Protein AF-A0A7V5DJT2-F1 (afdb_monomer_lite)

pLDDT: mean 70.02, std 21.76, range [24.09, 97.81]

Radius of gyration: 23.05 Å; chains: 1; bounding box: 55×44×61 Å

Secondary structure (DSSP, 8-state):
--EEEEEHHHHHHHHHHTTSSSSS-HHHHHHHHHHHHSPPSSTT-PPPEEEEEE-TT-------BTTEEEEEPPTT--HHHHHHHHHHHSPEETTEESEEEE---HHHHHHHHHTT-EEE-HHHHHTT-GGGGS-HHHHHHHHHHHHHHHHHHHHHHPPPP-------PPPPP----HHHHHTT--HHHHHHHHHHS-HHHHHHHHHHHHHH--HHHHHHHHHHHHH-S-HHHHHHHHHHHHHHT-GGGHHHHHHHTT-SSHHHHHHHHHHHHHH--TTHHHHHHHHHT-SSHHHHHHHHHHHHGGGG-

Structure (mmCIF, N/CA/C/O backbone):
data_AF-A0A7V5DJT2-F1
#
_entry.id   AF-A0A7V5DJT2-F1
#
loop_
_atom_site.group_PDB
_atom_site.id
_atom_site.type_symbol
_atom_site.label_atom_id
_atom_site.label_alt_id
_atom_site.label_comp_id
_atom_site.label_asym_id
_atom_site.label_entity_id
_atom_site.label_seq_id
_atom_site.pdbx_PDB_ins_code
_atom_site.Cartn_x
_atom_site.Cartn_y
_atom_site.Cartn_z
_atom_site.occupancy
_atom_site.B_iso_or_equiv
_atom_site.auth_seq_id
_atom_site.auth_comp_id
_atom_site.auth_asym_id
_atom_site.auth_atom_id
_atom_site.pdbx_PDB_model_num
ATOM 1 N N . MET A 1 1 ? -25.346 -0.984 21.265 1.00 61.22 1 MET A N 1
ATOM 2 C CA . MET A 1 1 ? -24.991 -1.092 19.835 1.00 61.22 1 MET A CA 1
ATOM 3 C C . MET A 1 1 ? -24.037 0.065 19.616 1.00 61.22 1 MET A C 1
ATOM 5 O O . MET A 1 1 ? -24.495 1.187 19.732 1.00 61.22 1 MET A O 1
ATOM 9 N N . GLY A 1 2 ? -22.727 -0.173 19.524 1.00 78.19 2 GLY A N 1
ATOM 10 C CA . GLY A 1 2 ? -21.747 0.924 19.592 1.00 78.19 2 GLY A CA 1
ATOM 11 C C . GLY A 1 2 ? -21.678 1.716 18.286 1.00 78.19 2 GLY A C 1
ATOM 12 O O . GLY A 1 2 ? -21.672 1.100 17.215 1.00 78.19 2 GLY A O 1
ATOM 13 N N . LEU A 1 3 ? -21.630 3.047 18.383 1.00 90.19 3 LEU A N 1
ATOM 14 C CA . LEU A 1 3 ? -21.349 3.940 17.260 1.00 90.19 3 LEU A CA 1
ATOM 15 C C . LEU A 1 3 ? -19.836 4.078 17.069 1.00 90.19 3 LEU A C 1
ATOM 17 O O . LEU A 1 3 ? -19.112 4.426 18.001 1.00 90.19 3 LEU A O 1
ATOM 21 N N . TYR A 1 4 ? -19.380 3.827 15.848 1.00 93.38 4 TYR A N 1
ATOM 22 C CA . TYR A 1 4 ? -18.018 4.059 15.397 1.00 93.38 4 TYR A CA 1
ATOM 23 C C . TYR A 1 4 ? -18.011 5.228 14.423 1.00 93.38 4 TYR A C 1
ATOM 25 O O . TYR A 1 4 ? -18.696 5.192 13.402 1.00 93.38 4 TYR A O 1
ATOM 33 N N . VAL A 1 5 ? -17.226 6.248 14.740 1.00 95.19 5 VAL A N 1
ATOM 34 C CA . VAL A 1 5 ? -16.906 7.341 13.823 1.00 95.19 5 VAL A CA 1
ATOM 35 C C . VAL A 1 5 ? -15.498 7.082 13.311 1.00 95.19 5 VAL A C 1
ATOM 37 O O . VAL A 1 5 ? -14.599 6.819 14.102 1.00 95.19 5 VAL A O 1
ATOM 40 N N . VAL A 1 6 ? -15.311 7.067 11.998 1.00 94.25 6 VAL A N 1
ATOM 41 C CA . VAL A 1 6 ? -14.061 6.644 11.362 1.00 94.25 6 VAL A CA 1
ATOM 42 C C . VAL A 1 6 ? -13.516 7.786 10.527 1.00 94.25 6 VAL A C 1
ATOM 44 O O . VAL A 1 6 ? -14.198 8.282 9.631 1.00 94.25 6 VAL A O 1
ATOM 47 N N . ASP A 1 7 ? -12.270 8.152 10.795 1.00 92.69 7 ASP A N 1
ATOM 48 C CA . ASP A 1 7 ? -11.471 8.976 9.901 1.00 92.69 7 ASP A CA 1
ATOM 49 C C . ASP A 1 7 ? -11.046 8.123 8.697 1.00 92.69 7 ASP A C 1
ATOM 51 O O . ASP A 1 7 ? -10.157 7.269 8.772 1.00 92.69 7 ASP A O 1
ATOM 55 N N . GLY A 1 8 ? -11.770 8.286 7.590 1.00 88.44 8 GLY A N 1
ATOM 56 C CA . GLY A 1 8 ? -11.620 7.467 6.397 1.00 88.44 8 GLY A CA 1
ATOM 57 C C . GLY A 1 8 ? -10.298 7.707 5.683 1.00 88.44 8 GLY A C 1
ATOM 58 O O . GLY A 1 8 ? -9.723 6.756 5.160 1.00 88.44 8 GLY A O 1
ATOM 59 N N . ASN A 1 9 ? -9.780 8.936 5.693 1.00 85.75 9 ASN A N 1
ATOM 60 C CA . ASN A 1 9 ? -8.493 9.251 5.077 1.00 85.75 9 ASN A CA 1
ATOM 61 C C . ASN A 1 9 ? -7.349 8.591 5.844 1.00 85.75 9 ASN A C 1
ATOM 63 O O . ASN A 1 9 ? -6.539 7.880 5.241 1.00 85.75 9 ASN A O 1
ATOM 67 N N . ASN A 1 10 ? -7.344 8.750 7.170 1.00 85.31 10 ASN A N 1
ATOM 68 C CA . ASN A 1 10 ? -6.324 8.173 8.033 1.00 85.31 10 ASN A CA 1
ATOM 69 C C . ASN A 1 10 ? -6.365 6.642 8.008 1.00 85.31 10 ASN A C 1
ATOM 71 O O . ASN A 1 10 ? -5.338 5.998 7.786 1.00 85.31 10 ASN A O 1
ATOM 75 N N . LEU A 1 11 ? -7.553 6.038 8.139 1.00 84.75 11 LEU A N 1
ATOM 76 C CA . LEU A 1 11 ? -7.688 4.583 8.103 1.00 84.75 11 LEU A CA 1
ATOM 77 C C . LEU A 1 11 ? -7.338 4.009 6.723 1.00 84.75 11 LEU A C 1
ATOM 79 O O . LEU A 1 11 ? -6.681 2.973 6.650 1.00 84.75 11 LEU A O 1
ATOM 83 N N . LYS A 1 12 ? -7.723 4.671 5.625 1.00 81.06 12 LYS A N 1
ATOM 84 C CA . LYS A 1 12 ? -7.374 4.251 4.257 1.00 81.06 12 LYS A CA 1
ATOM 85 C C . LYS A 1 12 ? -5.872 4.254 4.037 1.00 81.06 12 LYS A C 1
ATOM 87 O O . LYS A 1 12 ? -5.326 3.259 3.565 1.00 81.06 12 LYS A O 1
ATOM 92 N N . GLU A 1 13 ? -5.209 5.361 4.358 1.00 69.75 13 GLU A N 1
ATOM 93 C CA . GLU A 1 13 ? -3.762 5.484 4.210 1.00 69.75 13 GLU A CA 1
ATOM 94 C C . GLU A 1 13 ? -3.046 4.459 5.088 1.00 69.75 13 GLU A C 1
ATOM 96 O O . GLU A 1 13 ? -2.128 3.774 4.627 1.00 69.75 13 GLU A O 1
ATOM 101 N N . TYR A 1 14 ? -3.524 4.279 6.321 1.00 70.62 14 TYR A N 1
ATOM 102 C CA . TYR A 1 14 ? -3.004 3.272 7.230 1.00 70.62 14 TYR A CA 1
ATOM 103 C C . TYR A 1 14 ? -3.141 1.864 6.653 1.00 70.62 14 TYR A C 1
ATOM 105 O O . TYR A 1 14 ? -2.164 1.124 6.572 1.00 70.62 14 TYR A O 1
ATOM 113 N N . MET A 1 15 ? -4.338 1.488 6.204 1.00 66.06 15 MET A N 1
ATOM 114 C CA . MET A 1 15 ? -4.603 0.174 5.627 1.00 66.06 15 MET A CA 1
ATOM 115 C C . MET A 1 15 ? -3.844 -0.045 4.316 1.00 66.06 15 MET A C 1
ATOM 117 O O . MET A 1 15 ? -3.399 -1.161 4.068 1.00 66.06 15 MET A O 1
ATOM 121 N N . ALA A 1 16 ? -3.634 0.988 3.499 1.00 59.62 16 ALA A N 1
ATOM 122 C CA . ALA A 1 16 ? -2.801 0.905 2.302 1.00 59.62 16 ALA A CA 1
ATOM 123 C C . ALA A 1 16 ? -1.318 0.687 2.658 1.00 59.62 16 ALA A C 1
ATOM 125 O O . ALA A 1 16 ? -0.678 -0.211 2.111 1.00 59.62 16 ALA A O 1
ATOM 126 N N . ARG A 1 17 ? -0.777 1.432 3.634 1.00 53.69 17 ARG A N 1
ATOM 127 C CA . ARG A 1 17 ? 0.598 1.254 4.151 1.00 53.69 17 ARG A CA 1
ATOM 128 C C . ARG A 1 17 ? 0.803 -0.103 4.827 1.00 53.69 17 ARG A C 1
ATOM 130 O O . ARG A 1 17 ? 1.847 -0.739 4.664 1.00 53.69 17 ARG A O 1
ATOM 137 N N . ALA A 1 18 ? -0.208 -0.567 5.556 1.00 50.88 18 ALA A N 1
ATOM 138 C CA . ALA A 1 18 ? -0.257 -1.892 6.161 1.00 50.88 18 ALA A CA 1
ATOM 139 C C . ALA A 1 18 ? -0.519 -3.002 5.127 1.00 50.88 18 ALA A C 1
ATOM 141 O O . ALA A 1 18 ? -0.508 -4.174 5.488 1.00 50.88 18 ALA A O 1
ATOM 142 N N . GLY A 1 19 ? -0.756 -2.656 3.855 1.00 50.25 19 GLY A N 1
ATOM 143 C CA . GLY A 1 19 ? -1.040 -3.604 2.780 1.00 50.25 19 GLY A CA 1
ATOM 144 C C . GLY A 1 19 ? -2.357 -4.369 2.952 1.00 50.25 19 GLY A C 1
ATOM 145 O O . GLY A 1 19 ? -2.562 -5.390 2.307 1.00 50.25 19 GLY A O 1
ATOM 146 N N . LEU A 1 20 ? -3.260 -3.887 3.807 1.00 54.62 20 LEU A N 1
ATOM 147 C CA . LEU A 1 20 ? -4.602 -4.430 4.015 1.00 54.62 20 LEU A CA 1
ATOM 148 C C . LEU A 1 20 ? -5.551 -4.060 2.863 1.00 54.62 20 LEU A C 1
ATOM 150 O O . LEU A 1 20 ? -6.450 -4.841 2.554 1.00 54.62 20 LEU A O 1
ATOM 154 N N . LEU A 1 21 ? -5.303 -2.948 2.162 1.00 54.16 21 LEU A N 1
ATOM 155 C CA . LEU A 1 21 ? -6.023 -2.529 0.951 1.00 54.16 21 LEU A CA 1
ATOM 156 C C . LEU A 1 21 ? -5.065 -2.435 -0.249 1.00 54.16 21 LEU A C 1
ATOM 158 O O . LEU A 1 21 ? -3.966 -1.903 -0.124 1.00 54.16 21 LEU A O 1
ATOM 162 N N . ASP A 1 22 ? -5.480 -2.962 -1.408 1.00 44.44 22 ASP A N 1
ATOM 163 C CA . ASP A 1 22 ? -4.658 -3.036 -2.636 1.00 44.44 22 ASP A CA 1
ATOM 164 C C . ASP A 1 22 ? -4.520 -1.694 -3.382 1.00 44.44 22 ASP A C 1
ATOM 166 O O . ASP A 1 22 ? -3.750 -1.578 -4.336 1.00 44.44 22 ASP A O 1
ATOM 170 N N . SER A 1 23 ? -5.257 -0.663 -2.967 1.00 47.75 23 SER A N 1
ATOM 171 C CA . SER A 1 23 ? -5.147 0.698 -3.498 1.00 47.75 23 SER A CA 1
ATOM 172 C C . SER A 1 23 ? -5.695 1.718 -2.496 1.00 47.75 23 SER A C 1
ATOM 174 O O . SER A 1 23 ? -6.433 1.354 -1.582 1.00 47.75 23 SER A O 1
ATOM 176 N N . ALA A 1 24 ? -5.386 3.003 -2.697 1.00 52.28 24 ALA A N 1
ATOM 177 C CA . ALA A 1 24 ? -6.041 4.119 -2.004 1.00 52.28 24 ALA A CA 1
ATOM 178 C C . ALA A 1 24 ? -7.487 4.357 -2.508 1.00 52.28 24 ALA A C 1
ATOM 180 O O . ALA A 1 24 ? -7.937 5.498 -2.575 1.00 52.28 24 ALA A O 1
ATOM 181 N N . ASP A 1 25 ? -8.187 3.295 -2.920 1.00 65.44 25 ASP A N 1
ATOM 182 C CA . ASP A 1 25 ? -9.574 3.345 -3.377 1.00 65.44 25 ASP A CA 1
ATOM 183 C C . ASP A 1 25 ? -10.515 3.323 -2.171 1.00 65.44 25 ASP A C 1
ATOM 185 O O . ASP A 1 25 ? -10.607 2.343 -1.423 1.00 65.44 25 ASP A O 1
ATOM 189 N N . ASP A 1 26 ? -11.241 4.422 -2.011 1.00 70.69 26 ASP A N 1
ATOM 190 C CA . ASP A 1 26 ? -12.232 4.622 -0.963 1.00 70.69 26 ASP A CA 1
ATOM 191 C C . ASP A 1 26 ? -13.328 3.545 -0.976 1.00 70.69 26 ASP A C 1
ATOM 193 O O . ASP A 1 26 ? -13.829 3.155 0.080 1.00 70.69 26 ASP A O 1
ATOM 197 N N . ASN A 1 27 ? -13.677 2.995 -2.146 1.00 71.25 27 ASN A N 1
ATOM 198 C CA . ASN A 1 27 ? -14.704 1.957 -2.254 1.00 71.25 27 ASN A CA 1
ATOM 199 C C . ASN A 1 27 ? -14.269 0.641 -1.598 1.00 71.25 27 ASN A C 1
ATOM 201 O O . ASN A 1 27 ? -15.108 -0.077 -1.044 1.00 71.25 27 ASN A O 1
ATOM 205 N N . LEU A 1 28 ? -12.969 0.321 -1.625 1.00 71.06 28 LEU A N 1
ATOM 206 C CA . LEU A 1 28 ? -12.444 -0.883 -0.979 1.00 71.06 28 LEU A CA 1
ATOM 207 C C . LEU A 1 28 ? -12.469 -0.747 0.546 1.00 71.06 28 LEU A C 1
ATOM 209 O O . LEU A 1 28 ? -12.853 -1.702 1.226 1.00 71.06 28 LEU A O 1
ATOM 213 N N . LEU A 1 29 ? -12.135 0.436 1.077 1.00 79.12 29 LEU A N 1
ATOM 214 C CA . LEU A 1 29 ? -12.270 0.724 2.506 1.00 79.12 29 LEU A CA 1
ATOM 215 C C . LEU A 1 29 ? -13.735 0.627 2.949 1.00 79.12 29 LEU A C 1
ATOM 217 O O . LEU A 1 29 ? -14.043 -0.052 3.927 1.00 79.12 29 LEU A O 1
ATOM 221 N N . VAL A 1 30 ? -14.653 1.258 2.213 1.00 81.19 30 VAL A N 1
ATOM 222 C CA . VAL A 1 30 ? -16.087 1.229 2.540 1.00 81.19 30 VAL A CA 1
ATOM 223 C C . VAL A 1 30 ? -16.634 -0.199 2.490 1.00 81.19 30 VAL A C 1
ATOM 225 O O . VAL A 1 30 ? -17.335 -0.617 3.410 1.00 81.19 30 VAL A O 1
ATOM 228 N N . SER A 1 31 ? -16.254 -0.988 1.482 1.00 76.25 31 SER A N 1
ATOM 229 C CA . SER A 1 31 ? -16.644 -2.402 1.379 1.00 76.25 31 SER A CA 1
ATOM 230 C C . SER A 1 31 ? -16.104 -3.242 2.541 1.00 76.25 31 SER A C 1
ATOM 232 O O . SER A 1 31 ? -16.771 -4.159 3.019 1.00 76.25 31 SER A O 1
ATOM 234 N N . TRP A 1 32 ? -14.891 -2.941 3.006 1.00 80.12 32 TRP A N 1
ATOM 235 C CA . TRP A 1 32 ? -14.306 -3.590 4.176 1.00 80.12 32 TRP A CA 1
ATOM 236 C C . TRP A 1 32 ? -15.072 -3.234 5.458 1.00 80.12 32 TRP A C 1
ATOM 238 O O . TRP A 1 32 ? -15.450 -4.133 6.210 1.00 80.12 32 TRP A O 1
ATOM 248 N N . LEU A 1 33 ? -15.387 -1.950 5.665 1.00 84.06 33 LEU A N 1
ATOM 249 C CA . LEU A 1 33 ? -16.174 -1.484 6.812 1.00 84.06 33 LEU A CA 1
ATOM 250 C C . LEU A 1 33 ? -17.577 -2.099 6.827 1.00 84.06 33 LEU A C 1
ATOM 252 O O . LEU A 1 33 ? -18.074 -2.449 7.894 1.00 84.06 33 LEU A O 1
ATOM 256 N N . GLN A 1 34 ? -18.203 -2.262 5.657 1.00 81.12 34 GLN A N 1
ATOM 257 C CA . GLN A 1 34 ? -19.515 -2.904 5.525 1.00 81.12 34 GLN A CA 1
ATOM 258 C C . GLN A 1 34 ? -19.486 -4.343 6.047 1.00 81.12 34 GLN A C 1
ATOM 260 O O . GLN A 1 34 ? -20.274 -4.676 6.930 1.00 81.12 34 GLN A O 1
ATOM 265 N N . ARG A 1 35 ? -18.514 -5.154 5.610 1.00 77.81 35 ARG A N 1
ATOM 266 C CA . ARG A 1 35 ? -18.333 -6.528 6.117 1.00 77.81 35 ARG A CA 1
ATOM 267 C C . ARG A 1 35 ? -18.025 -6.571 7.614 1.00 77.81 35 ARG A C 1
ATOM 269 O O . ARG A 1 35 ? -18.490 -7.461 8.324 1.00 77.81 35 ARG A O 1
ATOM 276 N N . TRP A 1 36 ? -17.243 -5.612 8.105 1.00 79.75 36 TRP A N 1
ATOM 277 C CA . TRP A 1 36 ? -16.903 -5.517 9.524 1.00 79.75 36 TRP A CA 1
ATOM 278 C C . TRP A 1 36 ? -18.127 -5.184 10.399 1.00 79.75 36 TRP A C 1
ATOM 280 O O . TRP A 1 36 ? -18.291 -5.751 11.481 1.00 79.75 36 TRP A O 1
ATOM 290 N N . ALA A 1 37 ? -19.006 -4.299 9.919 1.00 80.31 37 ALA A N 1
ATOM 291 C CA . ALA A 1 37 ? -20.174 -3.802 10.649 1.00 80.31 37 ALA A CA 1
ATOM 292 C C . ALA A 1 37 ? -21.394 -4.747 10.633 1.00 80.31 37 ALA A C 1
ATOM 294 O O . ALA A 1 37 ? -22.317 -4.578 11.442 1.00 80.31 37 ALA A O 1
ATOM 295 N N . GLU A 1 38 ? -21.432 -5.722 9.719 1.00 72.81 38 GLU A N 1
ATOM 296 C CA . GLU A 1 38 ? -22.494 -6.733 9.642 1.00 72.81 38 GLU A CA 1
ATOM 297 C C . GLU A 1 38 ? -22.573 -7.574 10.931 1.00 72.81 38 GLU A C 1
ATOM 299 O O . GLU A 1 38 ? -21.570 -7.744 11.616 1.00 72.81 38 GLU A O 1
ATOM 304 N N . PRO A 1 39 ? -23.724 -8.139 11.324 1.00 62.75 39 PRO A N 1
ATOM 305 C CA . PRO A 1 39 ? -23.800 -9.085 12.441 1.00 62.75 39 PRO A CA 1
ATOM 306 C C . PRO A 1 39 ? -23.098 -10.410 12.095 1.00 62.75 39 PRO A C 1
ATOM 308 O O . PRO A 1 39 ? -23.185 -10.890 10.969 1.00 62.75 39 PRO A O 1
ATOM 311 N N . GLY A 1 40 ? -22.402 -11.027 13.053 1.00 59.03 40 GLY A N 1
ATOM 312 C CA . GLY A 1 40 ? -21.894 -12.395 12.878 1.00 59.03 40 GLY A CA 1
ATOM 313 C C . GLY A 1 40 ? -23.023 -13.428 12.997 1.00 59.03 40 GLY A C 1
ATOM 314 O O . GLY A 1 40 ? -24.081 -13.124 13.540 1.00 59.03 40 GLY A O 1
ATOM 315 N N . LYS A 1 41 ? -22.792 -14.685 12.586 1.00 51.34 41 LYS A N 1
ATOM 316 C CA . LYS A 1 41 ? -23.785 -15.787 12.682 1.00 51.34 41 LYS A CA 1
ATOM 317 C C . LYS A 1 41 ? -24.236 -16.132 14.120 1.00 51.34 41 LYS A C 1
ATOM 319 O O . LYS A 1 41 ? -25.134 -16.945 14.307 1.00 51.34 41 LYS A O 1
ATOM 324 N N . SER A 1 42 ? -23.616 -15.547 15.146 1.00 48.25 42 SER A N 1
ATOM 325 C CA . SER A 1 42 ? -23.894 -15.819 16.561 1.00 48.25 42 SER A CA 1
ATOM 326 C C . SER A 1 42 ? -24.784 -14.740 17.188 1.00 48.25 42 SER A C 1
ATOM 328 O O . SER A 1 42 ? -24.445 -13.556 17.157 1.00 48.25 42 SER A O 1
ATOM 330 N N . LYS A 1 43 ? -25.863 -15.164 17.869 1.00 48.09 43 LYS A N 1
ATOM 331 C CA . LYS A 1 43 ? -26.854 -14.313 18.569 1.00 48.09 43 LYS A CA 1
ATOM 332 C C . LYS A 1 43 ? -26.267 -13.371 19.643 1.00 48.09 43 LYS A C 1
ATOM 334 O O . LYS A 1 43 ? -26.971 -12.486 20.117 1.00 48.09 43 LYS A O 1
ATOM 339 N N . ARG A 1 44 ? -24.995 -13.533 20.036 1.00 50.84 44 ARG A N 1
ATOM 340 C CA . ARG A 1 44 ? -24.300 -12.677 21.022 1.00 50.84 44 ARG A CA 1
ATOM 341 C C . ARG A 1 44 ? -23.646 -11.417 20.430 1.00 50.84 44 ARG A C 1
ATOM 343 O O . ARG A 1 44 ? -23.238 -10.546 21.194 1.00 50.84 44 ARG A O 1
ATOM 350 N N . HIS A 1 45 ? -23.549 -11.287 19.105 1.00 53.88 45 HIS A N 1
ATOM 351 C CA . HIS A 1 45 ? -22.789 -10.207 18.464 1.00 53.88 45 HIS A CA 1
ATOM 352 C C . HIS A 1 45 ? -23.711 -9.109 17.928 1.00 53.88 45 HIS A C 1
ATOM 354 O O . HIS A 1 45 ? -24.305 -9.242 16.859 1.00 53.88 45 HIS A O 1
ATOM 360 N N . LYS A 1 46 ? -23.833 -8.009 18.684 1.00 58.47 46 LYS A N 1
ATOM 361 C CA . LYS A 1 46 ? -24.646 -6.852 18.283 1.00 58.47 46 LYS A CA 1
ATOM 362 C C . LYS A 1 46 ? -23.980 -6.111 17.107 1.00 58.47 46 LYS A C 1
ATOM 364 O O . LYS A 1 46 ? -22.769 -5.906 17.158 1.00 58.47 46 LYS A O 1
ATOM 369 N N . PRO A 1 47 ? -24.743 -5.677 16.089 1.00 65.50 47 PRO A N 1
ATOM 370 C CA . PRO A 1 47 ? -24.211 -4.902 14.968 1.00 65.50 47 PRO A CA 1
ATOM 371 C C . PRO A 1 47 ? -23.544 -3.594 15.422 1.00 65.50 47 PRO A C 1
ATOM 373 O O . PRO A 1 47 ? -23.906 -3.020 16.451 1.00 65.50 47 PRO A O 1
ATOM 376 N N . HIS A 1 48 ? -22.584 -3.099 14.645 1.00 79.44 48 HIS A N 1
ATOM 377 C CA . HIS A 1 48 ? -21.955 -1.797 14.877 1.00 79.44 48 HIS A CA 1
ATOM 378 C C . HIS A 1 48 ? -22.525 -0.776 13.903 1.00 79.44 48 HIS A C 1
ATOM 380 O O . HIS A 1 48 ? -22.654 -1.072 12.720 1.00 79.44 48 HIS A O 1
ATOM 386 N N . ARG A 1 49 ? -22.860 0.424 14.386 1.00 88.50 49 ARG A N 1
ATOM 387 C CA . ARG A 1 49 ? -23.163 1.554 13.497 1.00 88.50 49 ARG A CA 1
ATOM 388 C C . ARG A 1 49 ? -21.846 2.228 13.164 1.00 88.50 49 ARG A C 1
ATOM 390 O O . ARG A 1 49 ? -21.115 2.570 14.086 1.00 88.50 49 ARG A O 1
ATOM 397 N N . VAL A 1 50 ? -21.548 2.412 11.887 1.00 91.06 50 VAL A N 1
ATOM 398 C CA . VAL A 1 50 ? -20.305 3.038 11.430 1.00 91.06 50 VAL A CA 1
ATOM 399 C C . VAL A 1 50 ? -20.643 4.265 10.600 1.00 91.06 50 VAL A C 1
ATOM 401 O O . VAL A 1 50 ? -21.473 4.194 9.695 1.00 91.06 50 VAL A O 1
ATOM 404 N N . VAL A 1 51 ? -19.982 5.379 10.886 1.00 92.50 51 VAL A N 1
ATOM 405 C CA . VAL A 1 51 ? -19.975 6.567 10.034 1.00 92.50 51 VAL A CA 1
ATOM 406 C C . VAL A 1 51 ? -18.529 6.847 9.657 1.00 92.50 51 VAL A C 1
ATOM 408 O O . VAL A 1 51 ? -17.705 7.065 10.538 1.00 92.50 51 VAL A O 1
ATOM 411 N N . VAL A 1 52 ? -18.210 6.799 8.367 1.00 92.31 52 VAL A N 1
ATOM 412 C CA . VAL A 1 52 ? -16.860 7.070 7.854 1.00 92.31 52 VAL A CA 1
ATOM 413 C C . VAL A 1 52 ? -16.828 8.411 7.136 1.00 92.31 52 VAL A C 1
ATOM 415 O O . VAL A 1 52 ? -17.685 8.672 6.291 1.00 92.31 52 VAL A O 1
ATOM 418 N N . TYR A 1 53 ? -15.857 9.250 7.491 1.00 92.56 53 TYR A N 1
ATOM 419 C CA . TYR A 1 53 ? -15.680 10.600 6.962 1.00 92.56 53 TYR A CA 1
ATOM 420 C C . TYR A 1 53 ? -14.504 10.667 5.986 1.00 92.56 53 TYR A C 1
ATOM 422 O O . TYR A 1 53 ? -13.438 10.126 6.267 1.00 92.56 53 TYR A O 1
ATOM 430 N N . PHE A 1 54 ? -14.689 11.362 4.865 1.00 88.69 54 PHE A N 1
ATOM 431 C CA . PHE A 1 54 ? -13.633 11.670 3.895 1.00 88.69 54 PHE A CA 1
ATOM 432 C C . PHE A 1 54 ? -13.614 13.165 3.558 1.00 88.69 54 PHE A C 1
ATOM 434 O O . PHE A 1 54 ? -14.645 13.833 3.658 1.00 88.69 54 PHE A O 1
ATOM 441 N N . ASP A 1 55 ? -12.466 13.676 3.109 1.00 84.12 55 ASP A N 1
ATOM 442 C CA . ASP A 1 55 ? -12.338 15.057 2.624 1.00 84.12 55 ASP A CA 1
ATOM 443 C C . ASP A 1 55 ? -13.100 15.312 1.313 1.00 84.12 55 ASP A C 1
ATOM 445 O O . ASP A 1 55 ? -13.416 14.401 0.539 1.00 84.12 55 ASP A O 1
ATOM 449 N N . ALA A 1 56 ? -13.364 16.592 1.041 1.00 71.38 56 ALA A N 1
ATOM 450 C CA . ALA A 1 56 ? -13.949 17.042 -0.216 1.00 71.38 56 ALA A CA 1
ATOM 451 C C . ALA A 1 56 ? -13.047 16.690 -1.421 1.00 71.38 56 ALA A C 1
ATOM 453 O O . ALA A 1 56 ? -11.827 16.822 -1.371 1.00 71.38 56 ALA A O 1
ATOM 454 N N . GLY A 1 57 ? -13.656 16.266 -2.535 1.00 61.81 57 GLY A N 1
ATOM 455 C CA . GLY A 1 57 ? -12.945 15.900 -3.775 1.00 61.81 57 GLY A CA 1
ATOM 456 C C . GLY A 1 57 ? -12.793 14.395 -4.009 1.00 61.81 57 GLY A C 1
ATOM 457 O O . GLY A 1 57 ? -12.340 13.970 -5.075 1.00 61.81 57 GLY A O 1
ATOM 458 N N . VAL A 1 58 ? -13.236 13.580 -3.057 1.00 55.00 58 VAL A N 1
ATOM 459 C CA . VAL A 1 58 ? -13.306 12.130 -3.197 1.00 55.00 58 VAL A CA 1
ATOM 460 C C . VAL A 1 58 ? -14.371 11.728 -4.234 1.00 55.00 58 VAL A C 1
ATOM 462 O O . VAL A 1 58 ? -15.550 12.065 -4.123 1.00 55.00 58 VAL A O 1
ATOM 465 N N . ARG A 1 59 ? -13.942 11.018 -5.289 1.00 51.50 59 ARG A N 1
ATOM 466 C CA . ARG A 1 59 ? -14.795 10.541 -6.392 1.00 51.50 59 ARG A CA 1
ATOM 467 C C . ARG A 1 59 ? -15.244 9.103 -6.125 1.00 51.50 59 ARG A C 1
ATOM 469 O O . ARG A 1 59 ? -14.522 8.163 -6.440 1.00 51.50 59 ARG A O 1
ATOM 476 N N . GLY A 1 60 ? -16.462 8.926 -5.618 1.00 52.94 60 GLY A N 1
ATOM 477 C CA . GLY A 1 60 ? -17.085 7.609 -5.475 1.00 52.94 60 GLY A CA 1
ATOM 478 C C . GLY A 1 60 ? -18.603 7.696 -5.337 1.00 52.94 60 GLY A C 1
ATOM 479 O O . GLY A 1 60 ? -19.125 8.591 -4.676 1.00 52.94 60 GLY A O 1
ATOM 480 N N . ARG A 1 61 ? -19.336 6.764 -5.963 1.00 55.41 61 ARG A N 1
ATOM 481 C CA . ARG A 1 61 ? -20.750 6.518 -5.635 1.00 55.41 61 ARG A CA 1
ATOM 482 C C . ARG A 1 61 ? -20.793 5.525 -4.477 1.00 55.41 61 ARG A C 1
ATOM 484 O O . ARG A 1 61 ? -20.820 4.317 -4.697 1.00 55.41 61 ARG A O 1
ATOM 491 N N . TYR A 1 62 ? -20.796 6.029 -3.247 1.00 64.38 62 TYR A N 1
ATOM 492 C CA . TYR A 1 62 ? -20.953 5.188 -2.062 1.00 64.38 62 TYR A CA 1
ATOM 493 C C . TYR A 1 62 ? -22.419 4.812 -1.902 1.00 64.38 62 TYR A C 1
ATOM 495 O O . TYR A 1 62 ? -23.217 5.587 -1.380 1.00 64.38 62 TYR A O 1
ATOM 503 N N . LEU A 1 63 ? -22.792 3.628 -2.381 1.00 55.19 63 LEU A N 1
ATOM 504 C CA . LEU A 1 63 ? -24.123 3.099 -2.116 1.00 55.19 63 LEU A CA 1
ATOM 505 C C . LEU A 1 63 ? -24.215 2.754 -0.621 1.00 55.19 63 LEU A C 1
ATOM 507 O O . LEU A 1 63 ? -23.426 1.924 -0.149 1.00 55.19 63 LEU A O 1
ATOM 511 N N . PRO A 1 64 ? -25.146 3.363 0.139 1.00 57.53 64 PRO A N 1
ATOM 512 C CA . PRO A 1 64 ? -25.368 2.981 1.523 1.00 57.53 64 PRO A CA 1
ATOM 513 C C . PRO A 1 64 ? -25.776 1.507 1.559 1.00 57.53 64 PRO A C 1
ATOM 515 O O . PRO A 1 64 ? -26.747 1.108 0.916 1.00 57.53 64 PRO A O 1
ATOM 518 N N . ARG A 1 65 ? -25.031 0.687 2.298 1.00 63.59 65 ARG A N 1
ATOM 519 C CA . ARG A 1 65 ? -25.387 -0.710 2.562 1.00 63.59 65 ARG A CA 1
ATOM 520 C C . ARG A 1 65 ? -25.170 -1.019 4.036 1.00 63.59 65 ARG A C 1
ATOM 522 O O . ARG A 1 65 ? -24.121 -0.707 4.599 1.00 63.59 65 ARG A O 1
ATOM 529 N N . GLY A 1 66 ? -26.169 -1.655 4.643 1.00 71.31 66 GLY A N 1
ATOM 530 C CA . GLY A 1 66 ? -26.115 -2.110 6.029 1.00 71.31 66 GLY A CA 1
ATOM 531 C C . GLY A 1 66 ? -25.940 -0.968 7.033 1.00 71.31 66 GLY A C 1
ATOM 532 O O . GLY A 1 66 ? -26.572 0.080 6.924 1.00 71.31 66 GLY A O 1
ATOM 533 N N . ASN A 1 67 ? -25.075 -1.179 8.027 1.00 84.00 67 ASN A N 1
ATOM 534 C CA . ASN A 1 67 ? -24.887 -0.258 9.153 1.00 84.00 67 ASN A CA 1
ATOM 535 C C . ASN A 1 67 ? -23.776 0.787 8.934 1.00 84.00 67 ASN A C 1
ATOM 537 O O . ASN A 1 67 ? -23.357 1.428 9.900 1.00 84.00 67 ASN A O 1
ATOM 541 N N . VAL A 1 68 ? -23.284 0.946 7.700 1.00 87.94 68 VAL A N 1
ATOM 542 C CA . VAL A 1 68 ? -22.196 1.875 7.361 1.00 87.94 68 VAL A CA 1
ATOM 543 C C . VAL A 1 68 ? -22.730 3.048 6.552 1.00 87.94 68 VAL A C 1
ATOM 545 O O . VAL A 1 68 ? -23.283 2.869 5.466 1.00 87.94 68 VAL A O 1
ATOM 548 N N . ARG A 1 69 ? -22.524 4.260 7.066 1.00 89.38 69 ARG A N 1
ATOM 549 C CA . ARG A 1 69 ? -22.810 5.520 6.379 1.00 89.38 69 ARG A CA 1
ATOM 550 C C . ARG A 1 69 ? -21.498 6.186 5.976 1.00 89.38 69 ARG A C 1
ATOM 552 O O . ARG A 1 69 ? -20.585 6.283 6.790 1.00 89.38 69 ARG A O 1
ATOM 559 N N . VAL A 1 70 ? -21.417 6.652 4.735 1.00 88.94 70 VAL A N 1
ATOM 560 C CA . VAL A 1 70 ? -20.284 7.445 4.243 1.00 88.94 70 VAL A CA 1
ATOM 561 C C . VAL A 1 70 ? -20.678 8.914 4.255 1.00 88.94 70 VAL A C 1
ATOM 563 O O . VAL A 1 70 ? -21.750 9.259 3.760 1.00 88.94 70 VAL A O 1
ATOM 566 N N . GLN A 1 71 ? -19.826 9.762 4.821 1.00 89.00 71 GLN A N 1
ATOM 567 C CA . GLN A 1 71 ? -20.010 11.203 4.885 1.00 89.00 71 GLN A CA 1
ATOM 568 C C . GLN A 1 71 ? -18.817 11.890 4.221 1.00 89.00 71 GLN A C 1
ATOM 570 O O . GLN A 1 71 ? -17.667 11.631 4.563 1.00 89.00 71 GLN A O 1
ATOM 575 N N . ILE A 1 72 ? -19.089 12.774 3.267 1.00 86.19 72 ILE A N 1
ATOM 576 C CA . ILE A 1 72 ? -18.059 13.628 2.672 1.00 86.19 72 ILE A CA 1
ATOM 577 C C . ILE A 1 72 ? -18.105 14.975 3.384 1.00 86.19 72 ILE A C 1
ATOM 579 O O . ILE A 1 72 ? -19.193 15.510 3.632 1.00 86.19 72 ILE A O 1
ATOM 583 N N . ALA A 1 73 ? -16.938 15.495 3.750 1.00 83.12 73 ALA A N 1
ATOM 584 C CA . ALA A 1 73 ? -16.823 16.800 4.371 1.00 83.12 73 ALA A CA 1
ATOM 585 C C . ALA A 1 73 ? -17.284 17.900 3.388 1.00 83.12 73 ALA A C 1
ATOM 587 O O . ALA A 1 73 ? -17.000 17.809 2.187 1.00 83.12 73 ALA A O 1
ATOM 588 N N . PRO A 1 74 ? -18.025 18.923 3.856 1.00 78.00 74 PRO A N 1
ATOM 589 C CA . PRO A 1 74 ? -18.421 20.049 3.017 1.00 78.00 74 PRO A CA 1
ATOM 590 C C . PRO A 1 74 ? -17.208 20.740 2.373 1.00 78.00 74 PRO A C 1
ATOM 592 O O . PRO A 1 74 ? -16.146 20.793 2.991 1.00 78.00 74 PRO A O 1
ATOM 595 N N . PRO A 1 75 ? -17.347 21.333 1.175 1.00 72.75 75 PRO A N 1
ATOM 596 C CA . PRO A 1 75 ? -16.286 22.148 0.588 1.00 72.75 75 PRO A CA 1
ATOM 597 C C . PRO A 1 75 ? -15.795 23.225 1.568 1.00 72.75 75 PRO A C 1
ATOM 599 O O . PRO A 1 75 ? -16.602 23.932 2.168 1.00 72.75 75 PRO A O 1
ATOM 602 N N . GLY A 1 76 ? -14.475 23.333 1.743 1.00 75.00 76 GLY A N 1
ATOM 603 C CA . GLY A 1 76 ? -13.856 24.270 2.692 1.00 75.00 76 GLY A CA 1
ATOM 604 C C . GLY A 1 76 ? -13.817 23.793 4.151 1.00 75.00 76 GLY A C 1
ATOM 605 O O . GLY A 1 76 ? -13.252 24.487 4.991 1.00 75.00 76 GLY A O 1
ATOM 606 N N . LEU A 1 77 ? -14.367 22.613 4.457 1.00 78.00 77 LEU A N 1
ATOM 607 C CA . LEU A 1 77 ? -14.283 21.968 5.766 1.00 78.00 77 LEU A CA 1
ATOM 608 C C . LEU A 1 77 ? -13.549 20.627 5.620 1.00 78.00 77 LEU A C 1
ATOM 610 O O . LEU A 1 77 ? -13.938 19.799 4.801 1.00 78.00 77 LEU A O 1
ATOM 614 N N . GLY A 1 78 ? -12.494 20.403 6.405 1.00 85.81 78 GLY A N 1
ATOM 615 C CA . GLY A 1 78 ? -11.808 19.105 6.445 1.00 85.81 78 GLY A CA 1
ATOM 616 C C . GLY A 1 78 ? -12.639 18.027 7.150 1.00 85.81 78 GLY A C 1
ATOM 617 O O . GLY A 1 78 ? -13.526 18.336 7.956 1.00 85.81 78 GLY A O 1
ATOM 618 N N . ALA A 1 79 ? -12.335 16.758 6.876 1.00 87.62 79 ALA A N 1
ATOM 619 C CA . ALA A 1 79 ? -12.956 15.602 7.519 1.00 87.62 79 ALA A CA 1
ATOM 620 C C . ALA A 1 79 ? -12.844 15.671 9.048 1.00 87.62 79 ALA A C 1
ATOM 622 O O . ALA A 1 79 ? -13.841 15.463 9.735 1.00 87.62 79 ALA A O 1
ATOM 623 N N . ASP A 1 80 ? -11.683 16.059 9.573 1.00 92.19 80 ASP A N 1
ATOM 624 C CA . ASP A 1 80 ? -11.419 16.206 11.009 1.00 92.19 80 ASP A CA 1
ATOM 625 C C . ASP A 1 80 ? -12.420 17.138 11.692 1.00 92.19 80 ASP A C 1
ATOM 627 O O . ASP A 1 80 ? -12.971 16.839 12.753 1.00 92.19 80 ASP A O 1
ATOM 631 N N . GLU A 1 81 ? -12.703 18.275 11.059 1.00 92.81 81 GLU A N 1
ATOM 632 C CA . GLU A 1 81 ? -13.622 19.269 11.598 1.00 92.81 81 GLU A CA 1
ATOM 633 C C . GLU A 1 81 ? -15.077 18.787 11.514 1.00 92.81 81 GLU A C 1
ATOM 635 O O . GLU A 1 81 ? -15.864 18.985 12.444 1.00 92.81 81 GLU A O 1
ATOM 640 N N . ALA A 1 82 ? -15.435 18.079 10.441 1.00 91.69 82 ALA A N 1
ATOM 641 C CA . ALA A 1 82 ? -16.738 17.431 10.328 1.00 91.69 82 ALA A CA 1
ATOM 642 C C . ALA A 1 82 ? -16.933 16.330 11.392 1.00 91.69 82 ALA A C 1
ATOM 644 O O . ALA A 1 82 ? -18.011 16.243 11.987 1.00 91.69 82 ALA A O 1
ATOM 645 N N . ILE A 1 83 ? -15.891 15.541 11.674 1.00 94.94 83 ILE A N 1
ATOM 646 C CA . ILE A 1 83 ? -15.873 14.504 12.713 1.00 94.94 83 ILE A CA 1
ATOM 647 C C . ILE A 1 83 ? -16.092 15.129 14.090 1.00 94.94 83 ILE A C 1
ATOM 649 O O . ILE A 1 83 ? -16.969 14.685 14.828 1.00 94.94 83 ILE A O 1
ATOM 653 N N . ILE A 1 84 ? -15.342 16.175 14.444 1.00 96.00 84 ILE A N 1
ATOM 654 C CA . ILE A 1 84 ? -15.461 16.818 15.761 1.00 96.00 84 ILE A CA 1
ATOM 655 C C . ILE A 1 84 ? -16.851 17.418 15.973 1.00 96.00 84 ILE A C 1
ATOM 657 O O . ILE A 1 84 ? -17.439 17.238 17.042 1.00 96.00 84 ILE A O 1
ATOM 661 N N . ARG A 1 85 ? -17.423 18.062 14.948 1.00 93.62 85 ARG A N 1
ATOM 662 C CA . ARG A 1 85 ? -18.799 18.578 15.008 1.00 93.62 85 ARG A CA 1
ATOM 663 C C . ARG A 1 85 ? -19.823 17.472 15.219 1.00 93.62 85 ARG A C 1
ATOM 665 O O . ARG A 1 85 ? -20.766 17.666 15.981 1.00 93.62 85 ARG A O 1
ATOM 672 N N . GLU A 1 86 ? -19.651 16.325 14.568 1.00 91.81 86 GLU A N 1
ATOM 673 C CA . GLU A 1 86 ? -20.541 15.183 14.769 1.00 91.81 86 GLU A CA 1
ATOM 674 C C . GLU A 1 86 ? -20.412 14.615 16.183 1.00 91.81 86 GLU A C 1
ATOM 676 O O . GLU A 1 86 ? -21.413 14.430 16.873 1.00 91.81 86 GLU A O 1
ATOM 681 N N . LEU A 1 87 ? -19.181 14.406 16.651 1.00 94.25 87 LEU A N 1
ATOM 682 C CA . LEU A 1 87 ? -18.915 13.887 17.988 1.00 94.25 87 LEU A CA 1
ATOM 683 C C . LEU A 1 87 ? -19.481 14.797 19.084 1.00 94.25 87 LEU A C 1
ATOM 685 O O . LEU A 1 87 ? -20.039 14.297 20.058 1.00 94.25 87 LEU A O 1
ATOM 689 N N . ALA A 1 88 ? -19.399 16.119 18.918 1.00 93.25 88 ALA A N 1
ATOM 690 C CA . ALA A 1 88 ? -19.932 17.084 19.877 1.00 93.25 88 ALA A CA 1
ATOM 691 C C . ALA A 1 88 ? -21.467 17.032 20.016 1.00 93.25 88 ALA A C 1
ATOM 693 O O . ALA A 1 88 ? -21.989 17.365 21.081 1.00 93.25 88 ALA A O 1
ATOM 694 N N . ARG A 1 89 ? -22.192 16.588 18.976 1.00 92.62 89 ARG A N 1
ATOM 695 C CA . ARG A 1 89 ? -23.664 16.462 18.988 1.00 92.62 89 ARG A CA 1
ATOM 696 C C . ARG A 1 89 ? -24.167 15.238 19.745 1.00 92.62 89 ARG A C 1
ATOM 698 O O . ARG A 1 89 ? -25.328 15.205 20.143 1.00 92.62 89 ARG A O 1
ATOM 705 N N . ILE A 1 90 ? -23.328 14.221 19.922 1.00 90.75 90 ILE A N 1
ATOM 706 C CA . ILE A 1 90 ? -23.712 12.977 20.596 1.00 90.75 90 ILE A CA 1
ATOM 707 C C . ILE A 1 90 ? -23.873 13.274 22.086 1.00 90.75 90 ILE A C 1
ATOM 709 O O . ILE A 1 90 ? -22.889 13.688 22.680 1.00 90.75 90 ILE A O 1
ATOM 713 N N . PRO A 1 91 ? -25.028 13.053 22.735 1.00 88.50 91 PRO A N 1
ATOM 714 C CA . PRO A 1 91 ? -25.210 13.371 24.154 1.00 88.50 91 PRO A CA 1
ATOM 715 C C . PRO A 1 91 ? -24.151 12.724 25.062 1.00 88.50 91 PRO A C 1
ATOM 717 O O . PRO A 1 91 ? -23.732 11.588 24.833 1.00 88.50 91 PRO A O 1
ATOM 720 N N . ALA A 1 92 ? -23.710 13.453 26.092 1.00 87.62 92 ALA A N 1
ATOM 721 C CA . ALA A 1 92 ? -22.787 12.931 27.098 1.00 87.62 92 ALA A CA 1
ATOM 722 C C . ALA A 1 92 ? -23.559 12.469 28.336 1.00 87.62 92 ALA A C 1
ATOM 724 O O . ALA A 1 92 ? -24.440 13.174 28.820 1.00 87.62 92 ALA A O 1
ATOM 725 N N . SER A 1 93 ? -23.173 11.318 28.878 1.00 84.88 93 SER A N 1
ATOM 726 C CA . SER A 1 93 ? -23.615 10.827 30.182 1.00 84.88 93 SER A CA 1
ATOM 727 C C . SER A 1 93 ? -22.388 10.664 31.073 1.00 84.88 93 SER A C 1
ATOM 729 O O . SER A 1 93 ? -21.452 9.947 30.714 1.00 84.88 93 SER A O 1
ATOM 731 N N . GLY A 1 94 ? -22.345 11.376 32.204 1.00 80.94 94 GLY A N 1
ATOM 732 C CA . GLY A 1 94 ? -21.181 11.371 33.102 1.00 80.94 94 GLY A CA 1
ATOM 733 C C . GLY A 1 94 ? -19.883 11.822 32.419 1.00 80.94 94 GLY A C 1
ATOM 734 O O . GLY A 1 94 ? -18.831 11.224 32.633 1.00 80.94 94 GLY A O 1
ATOM 735 N N . GLY A 1 95 ? -19.968 12.811 31.521 1.00 79.44 95 GLY A N 1
ATOM 736 C CA . GLY A 1 95 ? -18.819 13.330 30.769 1.00 79.44 95 GLY A CA 1
ATOM 737 C C . GLY A 1 95 ? -18.304 12.415 29.652 1.00 79.44 95 GLY A C 1
ATOM 738 O O . GLY A 1 95 ? -17.311 12.751 29.019 1.00 79.44 95 GLY A O 1
ATOM 739 N N . LYS A 1 96 ? -18.960 11.278 29.380 1.00 82.81 96 LYS A N 1
ATOM 740 C CA . LYS A 1 96 ? -18.591 10.352 28.299 1.00 82.81 96 LYS A CA 1
ATOM 741 C C . LYS A 1 96 ? -19.669 10.305 27.230 1.00 82.81 96 LYS A C 1
ATOM 743 O O . LYS A 1 96 ? -20.859 10.274 27.542 1.00 82.81 96 LYS A O 1
ATOM 748 N N . ARG A 1 97 ? -19.255 10.252 25.968 1.00 89.81 97 ARG A N 1
ATOM 749 C CA . ARG A 1 97 ? -20.157 10.075 24.823 1.00 89.81 97 ARG A CA 1
ATOM 750 C C . ARG A 1 97 ? -20.127 8.617 24.375 1.00 89.81 97 ARG A C 1
ATOM 752 O O . ARG A 1 97 ? -19.055 8.012 24.330 1.00 89.81 97 ARG A O 1
ATOM 759 N N . ASP A 1 98 ? -21.285 8.045 24.039 1.00 90.38 98 ASP A N 1
ATOM 760 C CA . ASP A 1 98 ? -21.400 6.651 23.567 1.00 90.38 98 ASP A CA 1
ATOM 761 C C . ASP A 1 98 ? -20.966 6.517 22.096 1.00 90.38 98 ASP A C 1
ATOM 763 O O . ASP A 1 98 ? -21.745 6.209 21.194 1.00 90.38 98 ASP A O 1
ATOM 767 N N . ALA A 1 99 ? -19.693 6.817 21.849 1.00 92.81 99 ALA A N 1
ATOM 768 C CA . ALA A 1 99 ? -19.061 6.734 20.546 1.00 92.81 99 ALA A CA 1
ATOM 769 C C . ALA A 1 99 ? -17.604 6.296 20.678 1.00 92.81 99 ALA A C 1
ATOM 771 O O . ALA A 1 99 ? -16.930 6.543 21.681 1.00 92.81 99 ALA A O 1
ATOM 772 N N . THR A 1 100 ? -17.117 5.628 19.638 1.00 94.44 100 THR A N 1
ATOM 773 C CA . THR A 1 100 ? -15.704 5.305 19.463 1.00 94.44 100 THR A CA 1
ATOM 774 C C . THR A 1 100 ? -15.200 5.955 18.181 1.00 94.44 100 THR A C 1
ATOM 776 O O . THR A 1 100 ? -15.696 5.640 17.103 1.00 94.44 100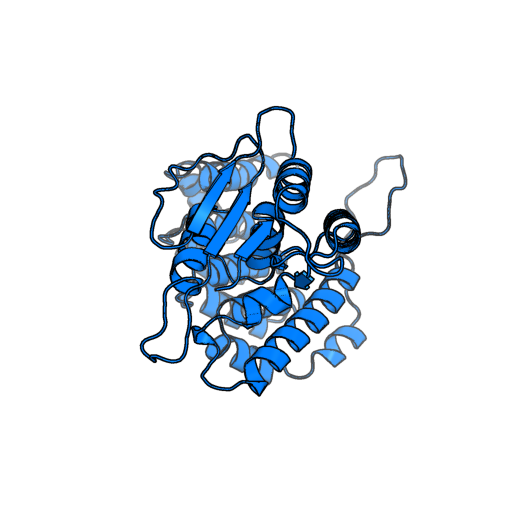 THR A O 1
ATOM 779 N N . LEU A 1 101 ? -14.224 6.851 18.292 1.00 96.25 101 LEU A N 1
ATOM 780 C CA . LEU A 1 101 ? -13.494 7.390 17.154 1.00 96.25 101 LEU A CA 1
ATOM 781 C C . LEU A 1 101 ? -12.368 6.428 16.761 1.00 96.25 101 LEU A C 1
ATOM 783 O O . LEU A 1 101 ? -11.625 5.959 17.623 1.00 96.25 101 LEU A O 1
ATOM 787 N N . VAL A 1 102 ? -12.228 6.166 15.466 1.00 94.25 102 VAL A N 1
ATOM 788 C CA . VAL A 1 102 ? -11.094 5.451 14.879 1.00 94.25 102 VAL A CA 1
ATOM 789 C C . VAL A 1 102 ? -10.229 6.449 14.125 1.00 94.25 102 VAL A C 1
ATOM 791 O O . VAL A 1 102 ? -10.651 6.956 13.086 1.00 94.25 102 VAL A O 1
ATOM 794 N N . THR A 1 103 ? -9.044 6.730 14.661 1.00 90.81 103 THR A N 1
ATOM 795 C CA . THR A 1 103 ? -8.007 7.541 14.011 1.00 90.81 103 THR A CA 1
ATOM 796 C C . THR A 1 103 ? -6.653 7.272 14.672 1.00 90.81 103 THR A C 1
ATOM 798 O O . THR A 1 103 ? -6.583 6.957 15.864 1.00 90.81 103 THR A O 1
ATOM 801 N N . SER A 1 104 ? -5.579 7.393 13.899 1.00 83.69 104 SER A N 1
ATOM 802 C CA . SER A 1 104 ? -4.200 7.486 14.388 1.00 83.69 104 SER A CA 1
ATOM 803 C C . SER A 1 104 ? -3.653 8.917 14.277 1.00 83.69 104 SER A C 1
ATOM 805 O O . SER A 1 104 ? -2.484 9.139 14.591 1.00 83.69 104 SER A O 1
ATOM 807 N N . ASP A 1 105 ? -4.463 9.884 13.831 1.00 86.81 105 ASP A N 1
ATOM 808 C CA . ASP A 1 105 ? -4.121 11.303 13.905 1.00 86.81 105 ASP A CA 1
ATOM 809 C C . ASP A 1 105 ? -4.164 11.774 15.364 1.00 86.81 105 ASP A C 1
ATOM 811 O O . ASP A 1 105 ? -5.181 11.662 16.056 1.00 86.81 105 ASP A O 1
ATOM 815 N N . ARG A 1 106 ? -3.032 12.292 15.845 1.00 87.44 106 ARG A N 1
ATOM 816 C CA . ARG A 1 106 ? -2.875 12.701 17.242 1.00 87.44 106 ARG A CA 1
ATOM 817 C C . ARG A 1 106 ? -3.719 13.928 17.586 1.00 87.44 106 ARG A C 1
ATOM 819 O O . ARG A 1 106 ? -4.320 13.951 18.657 1.00 87.44 106 ARG A O 1
ATOM 826 N N . ALA A 1 107 ? -3.782 14.919 16.701 1.00 90.25 107 ALA A N 1
ATOM 827 C CA . ALA A 1 107 ? -4.514 16.153 16.955 1.00 90.25 107 ALA A CA 1
ATOM 828 C C . ALA A 1 107 ? -6.024 15.887 16.992 1.00 90.25 107 ALA A C 1
ATOM 830 O O . ALA A 1 107 ? -6.725 16.350 17.895 1.00 90.25 107 ALA A O 1
ATOM 831 N N . LEU A 1 108 ? -6.532 15.080 16.058 1.00 93.88 108 LEU A N 1
ATOM 832 C CA . LEU A 1 108 ? -7.934 14.674 16.048 1.00 93.88 108 LEU A CA 1
ATOM 833 C C . LEU A 1 108 ? -8.283 13.804 17.269 1.00 93.88 108 LEU A C 1
ATOM 835 O O . LEU A 1 108 ? -9.334 14.000 17.887 1.00 93.88 108 LEU A O 1
ATOM 839 N N . ALA A 1 109 ? -7.395 12.882 17.657 1.00 92.19 109 ALA A N 1
ATOM 840 C CA . ALA A 1 109 ? -7.571 12.045 18.841 1.00 92.19 109 ALA A CA 1
ATOM 841 C C . ALA A 1 109 ? -7.665 12.869 20.134 1.00 92.19 109 ALA A C 1
ATOM 843 O O . ALA A 1 109 ? -8.591 12.658 20.919 1.00 92.19 109 ALA A O 1
ATOM 844 N N . GLU A 1 110 ? -6.754 13.822 20.343 1.00 94.62 110 GLU A N 1
ATOM 845 C CA . GLU A 1 110 ? -6.744 14.697 21.524 1.00 94.62 110 GLU A CA 1
ATOM 846 C C . GLU A 1 110 ? -8.041 15.521 21.610 1.00 94.62 110 GLU A C 1
ATOM 848 O O . GLU A 1 110 ? -8.694 15.565 22.658 1.00 94.62 110 GLU A O 1
ATOM 853 N N . ARG A 1 111 ? -8.494 16.085 20.481 1.00 97.31 111 ARG A N 1
ATOM 854 C CA . ARG A 1 111 ? -9.762 16.831 20.401 1.00 97.31 111 ARG A CA 1
ATOM 855 C C . ARG A 1 111 ? -10.979 15.958 20.721 1.00 97.31 111 ARG A C 1
ATOM 857 O O . ARG A 1 111 ? -11.890 16.402 21.415 1.00 97.31 111 ARG A O 1
ATOM 864 N N . ALA A 1 112 ? -11.011 14.714 20.248 1.00 95.44 112 ALA A N 1
ATOM 865 C CA . ALA A 1 112 ? -12.109 13.791 20.534 1.00 95.44 112 ALA A CA 1
ATOM 866 C C . ALA A 1 112 ? -12.114 13.308 21.994 1.00 95.44 112 ALA A C 1
ATOM 868 O O . ALA A 1 112 ? -13.177 13.204 22.610 1.00 95.44 112 ALA A O 1
ATOM 869 N N . GLN A 1 113 ? -10.939 13.057 22.574 1.00 95.38 113 GLN A N 1
ATOM 870 C CA . GLN A 1 113 ? -10.805 12.699 23.988 1.00 95.38 113 GLN A CA 1
ATOM 871 C C . GLN A 1 113 ? -11.293 13.824 24.903 1.00 95.38 113 GLN A C 1
ATOM 873 O O . GLN A 1 113 ? -11.994 13.544 25.874 1.00 95.38 113 GLN A O 1
ATOM 878 N N . ALA A 1 114 ? -11.016 15.085 24.554 1.00 94.75 114 ALA A N 1
ATOM 879 C CA . ALA A 1 114 ? -11.541 16.248 25.271 1.00 94.75 114 ALA A CA 1
ATOM 880 C C . ALA A 1 114 ? -13.084 16.314 25.267 1.00 94.75 114 ALA A C 1
ATOM 882 O O . ALA A 1 114 ? -13.683 16.854 26.193 1.00 94.75 114 ALA A O 1
ATOM 883 N N . LEU A 1 115 ? -13.745 15.713 24.269 1.00 94.19 115 LEU A N 1
ATOM 884 C CA . LEU A 1 115 ? -15.205 15.567 24.213 1.00 94.19 115 LEU A CA 1
ATOM 885 C C . LEU A 1 115 ? -15.737 14.344 24.983 1.00 94.19 115 LEU A C 1
ATOM 887 O O . LEU A 1 115 ? -16.938 14.074 24.925 1.00 94.19 115 LEU A O 1
ATOM 891 N N . GLY A 1 116 ? -14.875 13.578 25.659 1.00 93.31 116 GLY A N 1
ATOM 892 C CA . GLY A 1 116 ? -15.254 12.354 26.365 1.00 93.31 116 GLY A CA 1
ATOM 893 C C . GLY A 1 116 ? -15.533 11.164 25.442 1.00 93.31 116 GLY A C 1
ATOM 894 O O . GLY A 1 116 ? -16.258 10.240 25.825 1.00 93.31 116 GLY A O 1
ATOM 895 N N . VAL A 1 117 ? -15.004 11.186 24.215 1.00 95.50 117 VAL A N 1
ATOM 896 C CA . VAL A 1 117 ? -15.153 10.110 23.224 1.00 95.50 117 VAL A CA 1
ATOM 897 C C . VAL A 1 117 ? -14.009 9.110 23.375 1.00 95.50 117 VAL A C 1
ATOM 899 O O . VAL A 1 117 ? -12.849 9.484 23.551 1.00 95.50 117 VAL A O 1
ATOM 902 N N . ARG A 1 118 ? -14.312 7.811 23.274 1.00 94.56 118 ARG A N 1
ATOM 903 C CA . ARG A 1 118 ? -13.272 6.774 23.241 1.00 94.56 118 ARG A CA 1
ATOM 904 C C . ARG A 1 118 ? -12.532 6.840 21.908 1.00 94.56 118 ARG A C 1
ATOM 906 O O . ARG A 1 118 ? -13.177 6.812 20.869 1.00 94.56 118 ARG A O 1
ATOM 913 N N . VAL A 1 119 ? -11.203 6.819 21.923 1.00 93.69 119 VAL A N 1
ATOM 914 C CA . VAL A 1 119 ? -10.393 6.736 20.697 1.00 93.69 119 VAL A CA 1
ATOM 915 C C . VAL A 1 119 ? -9.752 5.356 20.586 1.00 93.69 119 VAL A C 1
ATOM 917 O O . VAL A 1 119 ? -9.268 4.808 21.576 1.00 93.69 119 VAL A O 1
ATOM 920 N N . VAL A 1 120 ? -9.785 4.779 19.388 1.00 89.38 120 VAL A N 1
ATOM 921 C CA . VAL A 1 120 ? -9.113 3.529 19.031 1.00 89.38 120 VAL A CA 1
ATOM 922 C C . VAL A 1 120 ? -8.192 3.805 17.850 1.00 89.38 120 VAL A C 1
ATOM 924 O O . VAL A 1 120 ? -8.611 4.360 16.839 1.00 89.38 120 VAL A O 1
ATOM 927 N N . ASP A 1 121 ? -6.944 3.378 17.982 1.00 84.06 121 ASP A N 1
ATOM 928 C CA . ASP A 1 121 ? -5.939 3.499 16.931 1.00 84.06 121 ASP A CA 1
ATOM 929 C C . ASP A 1 121 ? -6.290 2.630 15.706 1.00 84.06 121 ASP A C 1
ATOM 931 O O . ASP A 1 121 ? -6.825 1.524 15.849 1.00 84.06 121 ASP A O 1
ATOM 935 N N . CYS A 1 122 ? -5.955 3.097 14.499 1.00 80.44 122 CYS A N 1
ATOM 936 C CA . CYS A 1 122 ? -6.276 2.407 13.247 1.00 80.44 122 CYS A CA 1
ATOM 937 C C . CYS A 1 122 ? -5.710 0.979 13.181 1.00 80.44 122 CYS A C 1
ATOM 939 O O . CYS A 1 122 ? -6.385 0.091 12.656 1.00 80.44 122 CYS A O 1
ATOM 941 N N . LEU A 1 123 ? -4.532 0.708 13.764 1.00 66.69 123 LEU A N 1
ATOM 942 C CA . LEU A 1 123 ? -3.971 -0.648 13.839 1.00 66.69 123 LEU A CA 1
ATOM 943 C C . LEU A 1 123 ? -4.800 -1.540 14.751 1.00 66.69 123 LEU A C 1
ATOM 945 O O . LEU A 1 123 ? -5.129 -2.671 14.398 1.00 66.69 123 LEU A O 1
ATOM 949 N N . GLN A 1 124 ? -5.127 -1.030 15.938 1.00 74.25 124 GLN A N 1
ATOM 950 C CA . GLN A 1 124 ? -5.932 -1.763 16.909 1.00 74.25 124 GLN A CA 1
ATOM 951 C C . GLN A 1 124 ? -7.327 -2.049 16.360 1.00 74.25 124 GLN A C 1
ATOM 953 O O . GLN A 1 124 ? -7.888 -3.107 16.632 1.00 74.25 124 GLN A O 1
ATOM 958 N N . PHE A 1 125 ? -7.888 -1.121 15.587 1.00 82.38 125 PHE A N 1
ATOM 959 C CA . PHE A 1 125 ? -9.164 -1.304 14.916 1.00 82.38 125 PHE A CA 1
ATOM 960 C C . PHE A 1 125 ? -9.075 -2.344 13.792 1.00 82.38 125 PHE A C 1
ATOM 962 O O . PHE A 1 125 ? -9.861 -3.291 13.775 1.00 82.38 125 PHE A O 1
ATOM 969 N N . ALA A 1 126 ? -8.086 -2.230 12.901 1.00 70.31 126 ALA A N 1
ATOM 970 C CA . ALA A 1 126 ? -7.892 -3.156 11.786 1.00 70.31 126 ALA A CA 1
ATOM 971 C C . ALA A 1 126 ? -7.562 -4.588 12.248 1.00 70.31 126 ALA A C 1
ATOM 973 O O . ALA A 1 126 ? -8.050 -5.558 11.667 1.00 70.31 126 ALA A O 1
ATOM 974 N N . GLY A 1 127 ? -6.797 -4.729 13.335 1.00 60.38 127 GLY A N 1
ATOM 975 C CA . GLY A 1 127 ? -6.462 -6.017 13.950 1.00 60.38 127 GLY A CA 1
ATOM 976 C C . GLY A 1 127 ? -7.655 -6.747 14.576 1.00 60.38 127 GLY A C 1
ATOM 977 O O . GLY A 1 127 ? -7.563 -7.937 14.853 1.00 60.38 127 GLY A O 1
ATOM 978 N N . ARG A 1 128 ? -8.799 -6.072 14.759 1.00 66.25 128 ARG A N 1
ATOM 979 C CA . ARG A 1 128 ? -10.055 -6.681 15.237 1.00 66.25 128 ARG A CA 1
ATOM 980 C C . ARG A 1 128 ? -10.909 -7.270 14.104 1.00 66.25 128 ARG A C 1
ATOM 982 O O . ARG A 1 128 ? -12.067 -7.615 14.338 1.00 66.25 128 ARG A O 1
ATOM 989 N N . SER A 1 129 ? -10.388 -7.347 12.875 1.00 52.69 129 SER A N 1
ATOM 990 C CA . SER A 1 129 ? -11.113 -7.898 11.725 1.00 52.69 129 SER A CA 1
ATOM 991 C C . SER A 1 129 ? -11.463 -9.375 11.926 1.00 52.69 129 SER A C 1
ATOM 993 O O . SER A 1 129 ? -10.625 -10.174 12.336 1.00 52.69 129 SER A O 1
ATOM 995 N N . ARG A 1 130 ? -12.702 -9.745 11.584 1.00 51.56 130 ARG A N 1
ATOM 996 C CA . ARG A 1 130 ? -13.286 -11.086 11.773 1.00 51.56 130 ARG A CA 1
ATOM 997 C C . ARG A 1 130 ? -12.527 -12.231 11.096 1.00 51.56 130 ARG A C 1
ATOM 999 O O . ARG A 1 130 ? -12.682 -13.368 11.526 1.00 51.56 130 ARG A O 1
ATOM 1006 N N . ASP A 1 131 ? -11.683 -11.938 10.111 1.00 41.41 131 ASP A N 1
ATOM 1007 C CA . ASP A 1 131 ? -10.855 -12.940 9.426 1.00 41.41 131 ASP A CA 1
ATOM 1008 C C . ASP A 1 131 ? -9.599 -13.342 10.229 1.00 41.41 131 ASP A C 1
ATOM 1010 O O . ASP A 1 131 ? -8.983 -14.364 9.941 1.00 41.41 131 ASP A O 1
ATOM 1014 N N . ALA A 1 132 ? -9.227 -12.588 11.273 1.00 36.62 132 ALA A N 1
ATOM 1015 C CA . ALA A 1 132 ? -8.069 -12.878 12.127 1.00 36.62 132 ALA A CA 1
ATOM 1016 C C . ALA A 1 132 ? -8.363 -13.891 13.259 1.00 36.62 132 ALA A C 1
ATOM 1018 O O . ALA A 1 132 ? -7.513 -14.139 14.112 1.00 36.62 132 ALA A O 1
ATOM 1019 N N . ALA A 1 133 ? -9.556 -14.497 13.283 1.00 31.89 133 ALA A N 1
ATOM 1020 C CA . ALA A 1 133 ? -9.979 -15.441 14.323 1.00 31.89 133 ALA A CA 1
ATOM 1021 C C . ALA A 1 133 ? -9.438 -16.881 14.153 1.00 31.89 133 ALA A C 1
ATOM 1023 O O . ALA A 1 133 ? -9.808 -17.766 14.925 1.00 31.89 133 ALA A O 1
ATOM 1024 N N . GLN A 1 134 ? -8.522 -17.128 13.211 1.00 34.34 134 GLN A N 1
ATOM 1025 C CA . GLN A 1 134 ? -7.696 -18.338 13.191 1.00 34.34 134 GLN A CA 1
ATOM 1026 C C . GLN A 1 134 ? -6.244 -17.964 13.551 1.00 34.34 134 GLN A C 1
ATOM 1028 O O . GLN A 1 134 ? -5.466 -17.577 12.685 1.00 34.34 134 GLN A O 1
ATOM 1033 N N . LYS A 1 135 ? -5.896 -18.145 14.836 1.00 32.38 135 LYS A N 1
ATOM 1034 C CA . LYS A 1 135 ? -4.575 -17.955 15.490 1.00 32.38 135 LYS A CA 1
ATOM 1035 C C . LYS A 1 135 ? -4.233 -16.506 15.926 1.00 32.38 135 LYS A C 1
ATOM 1037 O O . LYS A 1 135 ? -3.610 -15.766 15.166 1.00 32.38 135 LYS A O 1
ATOM 1042 N N . PRO A 1 136 ? -4.592 -16.130 17.176 1.00 32.81 136 PRO A N 1
ATOM 1043 C CA . PRO A 1 136 ? -4.390 -14.793 17.756 1.00 32.81 136 PRO A CA 1
ATOM 1044 C C . PRO A 1 136 ? -2.927 -14.333 17.869 1.00 32.81 136 PRO A C 1
ATOM 1046 O O . PRO A 1 136 ? -2.655 -13.145 17.703 1.00 32.81 136 PRO A O 1
ATOM 1049 N N . ASP A 1 137 ? -1.991 -15.251 18.112 1.00 33.28 137 ASP A N 1
ATOM 1050 C CA . ASP A 1 137 ? -0.602 -14.884 18.431 1.00 33.28 137 ASP A CA 1
ATOM 1051 C C . ASP A 1 137 ? 0.230 -14.588 17.173 1.00 33.28 137 ASP A C 1
ATOM 1053 O O . ASP A 1 137 ? 0.954 -13.596 17.110 1.00 33.28 137 ASP A O 1
ATOM 1057 N N . ASP A 1 138 ? 0.006 -15.347 16.100 1.00 32.44 138 ASP A N 1
ATOM 1058 C CA . ASP A 1 138 ? 0.718 -15.201 14.829 1.00 32.44 138 ASP A CA 1
ATOM 1059 C C . ASP A 1 138 ? 0.484 -13.842 14.158 1.00 32.44 138 ASP A C 1
ATOM 1061 O O . ASP A 1 138 ? 1.393 -13.288 13.547 1.00 32.44 138 ASP A O 1
ATOM 1065 N N . ALA A 1 139 ? -0.743 -13.315 14.191 1.00 32.09 139 ALA A N 1
ATOM 1066 C CA . ALA A 1 139 ? -1.098 -12.100 13.454 1.00 32.09 139 ALA A CA 1
ATOM 1067 C C . ALA A 1 139 ? -0.598 -10.833 14.159 1.00 32.09 139 ALA A C 1
ATOM 1069 O O . ALA A 1 139 ? -0.138 -9.901 13.496 1.00 32.09 139 ALA A O 1
ATOM 1070 N N . LEU A 1 140 ? -0.645 -10.809 15.494 1.00 33.59 140 LEU A N 1
ATOM 1071 C CA . LEU A 1 140 ? -0.114 -9.712 16.295 1.00 33.59 140 LEU A CA 1
ATOM 1072 C C . LEU A 1 140 ? 1.418 -9.720 16.277 1.00 33.59 140 LEU A C 1
ATOM 1074 O O . LEU A 1 140 ? 2.009 -8.660 16.074 1.00 33.59 140 LEU A O 1
ATOM 1078 N N . GLU A 1 141 ? 2.058 -10.891 16.371 1.00 35.03 141 GLU A N 1
ATOM 1079 C CA . GLU A 1 141 ? 3.507 -11.022 16.185 1.00 35.03 141 GLU A CA 1
ATOM 1080 C C . GLU A 1 141 ? 3.936 -10.649 14.765 1.00 35.03 141 GLU A C 1
ATOM 1082 O O . GLU A 1 141 ? 4.885 -9.886 14.603 1.00 35.03 141 GLU A O 1
ATOM 1087 N N . LYS A 1 142 ? 3.218 -11.086 13.720 1.00 36.75 142 LYS A N 1
ATOM 1088 C CA . LYS A 1 142 ? 3.507 -10.692 12.327 1.00 36.75 142 LYS A CA 1
ATOM 1089 C C . LYS A 1 142 ? 3.298 -9.198 12.102 1.00 36.75 142 LYS A C 1
ATOM 1091 O O . LYS A 1 142 ? 4.115 -8.583 11.423 1.00 36.75 142 LYS A O 1
ATOM 1096 N N . ALA A 1 143 ? 2.272 -8.585 12.694 1.00 34.84 143 ALA A N 1
ATOM 1097 C CA . ALA A 1 143 ? 2.032 -7.144 12.605 1.00 34.84 143 ALA A CA 1
ATOM 1098 C C . ALA A 1 143 ? 3.079 -6.329 13.384 1.00 34.84 143 ALA A C 1
ATOM 1100 O O . ALA A 1 143 ? 3.543 -5.297 12.900 1.00 34.84 143 ALA A O 1
ATOM 1101 N N . GLN A 1 144 ? 3.502 -6.795 14.562 1.00 38.97 144 GLN A N 1
ATOM 1102 C CA . GLN A 1 144 ? 4.563 -6.173 15.357 1.00 38.97 144 GLN A CA 1
ATOM 1103 C C . GLN A 1 144 ? 5.941 -6.358 14.713 1.00 38.97 144 GLN A C 1
ATOM 1105 O O . GLN A 1 144 ? 6.709 -5.400 14.653 1.00 38.97 144 GLN A O 1
ATOM 1110 N N . ALA A 1 145 ? 6.233 -7.531 14.150 1.00 38.12 145 ALA A N 1
ATOM 1111 C CA . ALA A 1 145 ? 7.437 -7.801 13.369 1.00 38.12 145 ALA A CA 1
ATOM 1112 C C . ALA A 1 145 ? 7.455 -6.971 12.080 1.00 38.12 145 ALA A C 1
ATOM 1114 O O . ALA A 1 145 ? 8.470 -6.360 11.760 1.00 38.12 145 ALA A O 1
ATOM 1115 N N . ALA A 1 146 ? 6.319 -6.840 11.389 1.00 37.69 146 ALA A N 1
ATOM 1116 C CA . ALA A 1 146 ? 6.156 -5.955 10.241 1.00 37.69 146 ALA A CA 1
ATOM 1117 C C . ALA A 1 146 ? 6.294 -4.473 10.627 1.00 37.69 146 ALA A C 1
ATOM 1119 O O . ALA A 1 146 ? 6.835 -3.692 9.849 1.00 37.69 146 ALA A O 1
ATOM 1120 N N . LYS A 1 147 ? 5.853 -4.061 11.818 1.00 38.12 147 LYS A N 1
ATOM 1121 C CA . LYS A 1 147 ? 6.042 -2.697 12.336 1.00 38.12 147 LYS A CA 1
ATOM 1122 C C . LYS A 1 147 ? 7.496 -2.433 12.731 1.00 38.12 147 LYS A C 1
ATOM 1124 O O . LYS A 1 147 ? 8.001 -1.353 12.455 1.00 38.12 147 LYS A O 1
ATOM 1129 N N . LYS A 1 148 ? 8.176 -3.412 13.333 1.00 40.31 148 LYS A N 1
ATOM 1130 C CA . LYS A 1 148 ? 9.596 -3.337 13.712 1.00 40.31 148 LYS A CA 1
ATOM 1131 C C . LYS A 1 148 ? 10.498 -3.323 12.477 1.00 40.31 148 LYS A C 1
ATOM 1133 O O . LYS A 1 148 ? 11.401 -2.503 12.404 1.00 40.31 148 LYS A O 1
ATOM 1138 N N . LEU A 1 149 ? 10.187 -4.154 11.483 1.00 38.09 149 LEU A N 1
ATOM 1139 C CA . LEU A 1 149 ? 10.830 -4.151 10.170 1.00 38.09 149 LEU A CA 1
ATOM 1140 C C . LEU A 1 149 ? 10.504 -2.871 9.390 1.00 38.09 149 LEU A C 1
ATOM 1142 O O . LEU A 1 149 ? 11.386 -2.314 8.763 1.00 38.09 149 LEU A O 1
ATOM 1146 N N . GLY A 1 150 ? 9.264 -2.378 9.462 1.00 37.28 150 GLY A N 1
ATOM 1147 C CA . GLY A 1 150 ? 8.850 -1.109 8.856 1.00 37.28 150 GLY A CA 1
ATOM 1148 C C . GLY A 1 150 ? 9.621 0.076 9.429 1.00 37.28 150 GLY A C 1
ATOM 1149 O O . GLY A 1 150 ? 10.224 0.806 8.667 1.00 37.28 150 GLY A O 1
ATOM 1150 N N . ARG A 1 151 ? 9.715 0.188 10.760 1.00 40.75 151 ARG A N 1
ATOM 1151 C CA . ARG A 1 151 ? 10.525 1.219 11.430 1.00 40.75 151 ARG A CA 1
ATOM 1152 C C . ARG A 1 151 ? 12.015 1.100 11.122 1.00 40.75 151 ARG A C 1
ATOM 1154 O O . ARG A 1 151 ? 12.640 2.111 10.847 1.00 40.75 151 ARG A O 1
ATOM 1161 N N . ALA A 1 152 ? 12.562 -0.117 11.117 1.00 37.34 152 ALA A N 1
ATOM 1162 C CA . ALA A 1 152 ? 13.957 -0.340 10.744 1.00 37.34 152 ALA A CA 1
ATOM 1163 C C . ALA A 1 152 ? 14.229 0.045 9.279 1.00 37.34 152 ALA A C 1
ATOM 1165 O O . ALA A 1 152 ? 15.296 0.552 8.970 1.00 37.34 152 ALA A O 1
ATOM 1166 N N . LEU A 1 153 ? 13.267 -0.164 8.375 1.00 36.84 153 LEU A N 1
ATOM 1167 C CA . LEU A 1 153 ? 13.370 0.254 6.977 1.00 36.84 153 LEU A CA 1
ATOM 1168 C C . LEU A 1 153 ? 13.140 1.768 6.805 1.00 36.84 153 LEU A C 1
ATOM 1170 O O . LEU A 1 153 ? 13.841 2.380 6.010 1.00 36.84 153 LEU A O 1
ATOM 1174 N N . ASP A 1 154 ? 12.231 2.382 7.565 1.00 36.19 154 ASP A N 1
ATOM 1175 C CA . ASP A 1 154 ? 11.980 3.833 7.558 1.00 36.19 154 ASP A CA 1
ATOM 1176 C C . ASP A 1 154 ? 13.194 4.621 8.099 1.00 36.19 154 ASP A C 1
ATOM 1178 O O . ASP A 1 154 ? 13.518 5.683 7.574 1.00 36.19 154 ASP A O 1
ATOM 1182 N N . GLU A 1 155 ? 13.913 4.080 9.092 1.00 37.06 155 GLU A N 1
ATOM 1183 C CA . GLU A 1 155 ? 15.178 4.637 9.609 1.00 37.06 155 GLU A CA 1
ATOM 1184 C C . GLU A 1 155 ? 16.343 4.513 8.611 1.00 37.06 155 GLU A C 1
ATOM 1186 O O . GLU A 1 155 ? 17.234 5.358 8.600 1.00 37.06 155 GLU A O 1
ATOM 1191 N N . ILE A 1 156 ? 16.330 3.492 7.747 1.00 35.69 156 ILE A N 1
ATOM 1192 C CA . ILE A 1 156 ? 17.363 3.268 6.721 1.00 35.69 156 ILE A CA 1
ATOM 1193 C C . ILE A 1 156 ? 17.102 4.105 5.450 1.00 35.69 156 ILE A C 1
ATOM 1195 O O . ILE A 1 156 ? 18.044 4.407 4.717 1.00 35.69 156 ILE A O 1
ATOM 1199 N N . PHE A 1 157 ? 15.849 4.498 5.171 1.00 33.69 157 PHE A N 1
ATOM 1200 C CA . PHE A 1 157 ? 15.442 5.063 3.872 1.00 33.69 157 PHE A CA 1
ATOM 1201 C C . PHE A 1 157 ? 14.868 6.501 3.884 1.00 33.69 157 PHE A C 1
ATOM 1203 O O . PHE A 1 157 ? 14.446 6.967 2.822 1.00 33.69 157 PHE A O 1
ATOM 1210 N N . LEU A 1 158 ? 14.895 7.251 4.998 1.00 27.61 158 LEU A N 1
ATOM 1211 C CA . LEU A 1 158 ? 14.641 8.708 4.981 1.00 27.61 158 LEU A CA 1
ATOM 1212 C C . LEU A 1 158 ? 15.958 9.522 4.989 1.00 27.61 158 LEU A C 1
ATOM 1214 O O . LEU A 1 158 ? 16.801 9.292 5.855 1.00 27.61 158 LEU A O 1
ATOM 1218 N N . PRO A 1 159 ? 16.157 10.499 4.080 1.00 27.05 159 PRO A N 1
ATOM 1219 C CA . PRO A 1 159 ? 17.345 11.351 4.093 1.00 27.05 159 PRO A CA 1
ATOM 1220 C C . PRO A 1 159 ? 17.262 12.431 5.195 1.00 27.05 159 PRO A C 1
ATOM 1222 O O . PRO A 1 159 ? 16.176 12.972 5.429 1.00 27.05 159 PRO A O 1
ATOM 1225 N N . PRO A 1 160 ? 18.384 12.816 5.840 1.00 29.11 160 PRO A N 1
ATOM 1226 C CA . PRO A 1 160 ? 18.415 13.963 6.745 1.00 29.11 160 PRO A CA 1
ATOM 1227 C C . PRO A 1 160 ? 18.233 15.269 5.956 1.00 29.11 160 PRO A C 1
ATOM 1229 O O . PRO A 1 160 ? 18.781 15.425 4.866 1.00 29.11 160 PRO A O 1
ATOM 1232 N N . GLY A 1 161 ? 17.445 16.190 6.515 1.00 33.19 161 GLY A N 1
ATOM 1233 C CA . GLY A 1 161 ? 16.917 17.382 5.849 1.00 33.19 161 GLY A CA 1
ATOM 1234 C C . GLY A 1 161 ? 17.923 18.320 5.166 1.00 33.19 161 GLY A C 1
ATOM 1235 O O . GLY A 1 161 ? 19.065 18.483 5.588 1.00 33.19 161 GLY A O 1
ATOM 1236 N N . GLU A 1 162 ? 17.410 18.945 4.103 1.00 34.88 162 GLU A N 1
ATOM 1237 C CA . GLU A 1 162 ? 17.810 20.204 3.460 1.00 34.88 162 GLU A CA 1
ATOM 1238 C C . GLU A 1 162 ? 19.212 20.763 3.764 1.00 34.88 162 GLU A C 1
ATOM 1240 O O . GLU A 1 162 ? 19.435 21.402 4.793 1.00 34.88 162 GLU A O 1
ATOM 1245 N N . ARG A 1 163 ? 20.110 20.720 2.768 1.00 31.08 163 ARG A N 1
ATOM 1246 C CA . ARG A 1 163 ? 21.113 21.782 2.577 1.00 31.08 163 ARG A CA 1
ATOM 1247 C C . ARG A 1 163 ? 21.198 22.191 1.108 1.00 31.08 163 ARG A C 1
ATOM 1249 O O . ARG A 1 163 ? 21.310 21.362 0.212 1.00 31.08 163 ARG A O 1
ATOM 1256 N N . LYS A 1 164 ? 21.072 23.501 0.899 1.00 30.28 164 LYS A N 1
ATOM 1257 C CA . LYS A 1 164 ? 21.088 24.214 -0.381 1.00 30.28 164 LYS A CA 1
ATOM 1258 C C . LYS A 1 164 ? 22.466 24.181 -1.069 1.00 30.28 164 LYS A C 1
ATOM 1260 O O . LYS A 1 164 ? 23.489 24.194 -0.396 1.00 30.28 164 LYS A O 1
ATOM 1265 N N . ALA A 1 165 ? 22.383 24.361 -2.391 1.00 29.94 165 ALA A N 1
ATOM 1266 C CA . ALA A 1 165 ? 23.313 25.014 -3.320 1.00 29.94 165 ALA A CA 1
ATOM 1267 C C . ALA A 1 165 ? 24.513 24.236 -3.911 1.00 29.94 165 ALA A C 1
ATOM 1269 O O . ALA A 1 165 ? 25.356 23.687 -3.216 1.00 29.94 165 ALA A O 1
ATOM 1270 N N . HIS A 1 166 ? 24.587 24.383 -5.242 1.00 24.09 166 HIS A N 1
ATOM 1271 C CA . HIS A 1 166 ? 25.665 24.119 -6.204 1.00 24.09 166 HIS A CA 1
ATOM 1272 C C . HIS A 1 166 ? 25.780 22.716 -6.829 1.00 24.09 166 HIS A C 1
ATOM 1274 O O . HIS A 1 166 ? 25.694 21.678 -6.186 1.00 24.09 166 HIS A O 1
ATOM 1280 N N . ALA A 1 167 ? 25.906 22.747 -8.158 1.00 36.09 167 ALA A N 1
ATOM 1281 C CA . ALA A 1 167 ? 25.852 21.640 -9.099 1.00 36.09 167 ALA A CA 1
ATOM 1282 C C . ALA A 1 167 ? 27.126 20.772 -9.084 1.00 36.09 167 ALA A C 1
ATOM 1284 O O . ALA A 1 167 ? 28.219 21.322 -9.165 1.00 36.09 167 ALA A O 1
ATOM 1285 N N . ALA A 1 168 ? 26.964 19.440 -9.049 1.00 27.45 168 ALA A N 1
ATOM 1286 C CA . ALA A 1 168 ? 27.947 18.389 -9.388 1.00 27.45 168 ALA A CA 1
ATOM 1287 C C . ALA A 1 168 ? 27.231 17.001 -9.407 1.00 27.45 168 ALA A C 1
ATOM 1289 O O . ALA A 1 168 ? 26.098 16.925 -8.925 1.00 27.45 168 ALA A O 1
ATOM 1290 N N . PRO A 1 169 ? 27.796 15.926 -10.005 1.00 30.80 169 PRO A N 1
ATOM 1291 C CA . PRO A 1 169 ? 27.038 14.772 -10.504 1.00 30.80 169 PRO A CA 1
ATOM 1292 C C . PRO A 1 169 ? 26.486 13.861 -9.393 1.00 30.80 169 PRO A C 1
ATOM 1294 O O . PRO A 1 169 ? 26.972 13.858 -8.265 1.00 30.80 169 PRO A O 1
ATOM 1297 N N . ALA A 1 170 ? 25.440 13.100 -9.736 1.00 27.02 170 ALA A N 1
ATOM 1298 C CA . ALA A 1 170 ? 24.617 12.294 -8.830 1.00 27.02 170 ALA A CA 1
ATOM 1299 C C . ALA A 1 170 ? 25.422 11.418 -7.837 1.00 27.02 170 ALA A C 1
ATOM 1301 O O . ALA A 1 170 ? 26.371 10.750 -8.255 1.00 27.02 170 ALA A O 1
ATOM 1302 N N . PRO A 1 171 ? 25.028 11.347 -6.547 1.00 29.02 171 PRO A N 1
ATOM 1303 C CA . PRO A 1 171 ? 25.697 10.489 -5.577 1.00 29.02 171 PRO A CA 1
ATOM 1304 C C . PRO A 1 171 ? 25.370 9.012 -5.842 1.00 29.02 171 PRO A C 1
ATOM 1306 O O . PRO A 1 171 ? 24.229 8.652 -6.138 1.00 29.02 171 PRO A O 1
ATOM 1309 N N . ALA A 1 172 ? 26.378 8.147 -5.710 1.00 31.28 172 ALA A N 1
ATOM 1310 C CA . ALA A 1 172 ? 26.195 6.699 -5.669 1.00 31.28 172 ALA A CA 1
ATOM 1311 C C . ALA A 1 172 ? 25.237 6.310 -4.522 1.00 31.28 172 ALA A C 1
ATOM 1313 O O . ALA A 1 172 ? 25.276 6.949 -3.466 1.00 31.28 172 ALA A O 1
ATOM 1314 N N . PRO A 1 173 ? 24.386 5.276 -4.690 1.00 35.97 173 PRO A N 1
ATOM 1315 C CA . PRO A 1 173 ? 23.458 4.867 -3.644 1.00 35.97 173 PRO A CA 1
ATOM 1316 C C . PRO A 1 173 ? 24.233 4.448 -2.390 1.00 35.97 173 PRO A C 1
ATOM 1318 O O . PRO A 1 173 ? 25.171 3.651 -2.454 1.00 35.97 173 PRO A O 1
ATOM 1321 N N . THR A 1 174 ? 23.841 5.020 -1.254 1.00 33.97 174 THR A N 1
ATOM 1322 C CA . THR A 1 174 ? 24.386 4.771 0.081 1.00 33.97 174 THR A CA 1
ATOM 1323 C C . THR A 1 174 ? 24.449 3.268 0.354 1.00 33.97 174 THR A C 1
ATOM 1325 O O . THR A 1 174 ? 23.437 2.573 0.417 1.00 33.97 174 THR A O 1
ATOM 1328 N N . ARG A 1 175 ? 25.674 2.752 0.469 1.00 36.41 175 ARG A N 1
ATOM 1329 C CA . ARG A 1 175 ? 25.982 1.336 0.669 1.00 36.41 175 ARG A CA 1
ATOM 1330 C C . ARG A 1 175 ? 25.654 0.970 2.121 1.00 36.41 175 ARG A C 1
ATOM 1332 O O . ARG A 1 175 ? 26.381 1.374 3.023 1.00 36.41 175 ARG A O 1
ATOM 1339 N N . ILE A 1 176 ? 24.565 0.230 2.340 1.00 39.56 176 ILE A N 1
ATOM 1340 C CA . ILE A 1 176 ? 24.252 -0.383 3.643 1.00 39.56 176 ILE A CA 1
ATOM 1341 C C . ILE A 1 176 ? 25.443 -1.265 4.046 1.00 39.56 176 ILE A C 1
ATOM 1343 O O . ILE A 1 176 ? 26.007 -1.981 3.211 1.00 39.56 176 ILE A O 1
ATOM 1347 N N . SER A 1 177 ? 25.873 -1.183 5.304 1.00 34.84 177 SER A N 1
ATOM 1348 C CA . SER A 1 177 ? 27.097 -1.843 5.751 1.00 34.84 177 SER A CA 1
ATOM 1349 C C . SER A 1 177 ? 26.918 -3.373 5.817 1.00 34.84 177 SER A C 1
ATOM 1351 O O . SER A 1 177 ? 25.848 -3.865 6.190 1.00 34.84 177 SER A O 1
ATOM 1353 N N . PRO A 1 178 ? 27.962 -4.177 5.534 1.00 39.19 178 PRO A N 1
ATOM 1354 C CA . PRO A 1 178 ? 27.904 -5.640 5.667 1.00 39.19 178 PRO A CA 1
ATOM 1355 C C . PRO A 1 178 ? 27.478 -6.133 7.067 1.00 39.19 178 PRO A C 1
ATOM 1357 O O . PRO A 1 178 ? 26.945 -7.235 7.212 1.00 39.19 178 PRO A O 1
ATOM 1360 N N . ALA A 1 179 ? 27.668 -5.309 8.102 1.00 38.66 179 ALA A N 1
ATOM 1361 C CA . ALA A 1 179 ? 27.248 -5.587 9.473 1.00 38.66 179 ALA A CA 1
ATOM 1362 C C . ALA A 1 179 ? 25.718 -5.520 9.661 1.00 38.66 179 ALA A C 1
ATOM 1364 O O . ALA A 1 179 ? 25.158 -6.309 10.424 1.00 38.66 179 ALA A O 1
ATOM 1365 N N . GLU A 1 180 ? 25.024 -4.644 8.929 1.00 40.75 180 GLU A N 1
ATOM 1366 C CA . GLU A 1 180 ? 23.557 -4.530 8.946 1.00 40.75 180 GLU A CA 1
ATOM 1367 C C . GLU A 1 180 ? 22.895 -5.691 8.186 1.00 40.75 180 GLU A C 1
ATOM 1369 O O . GLU A 1 180 ? 21.865 -6.213 8.615 1.00 40.75 180 GLU A O 1
ATOM 1374 N N . VAL A 1 181 ? 23.555 -6.197 7.138 1.00 45.34 181 VAL A N 1
ATOM 1375 C CA . VAL A 1 181 ? 23.159 -7.408 6.393 1.00 45.34 181 VAL A CA 1
ATOM 1376 C C . VAL A 1 181 ? 23.313 -8.684 7.241 1.00 45.34 181 VAL A C 1
ATOM 1378 O O . VAL A 1 181 ? 22.516 -9.610 7.123 1.00 45.34 181 VAL A O 1
ATOM 1381 N N . SER A 1 182 ? 24.272 -8.730 8.173 1.00 39.12 182 SER A N 1
ATOM 1382 C CA . SER A 1 182 ? 24.476 -9.862 9.101 1.00 39.12 182 SER A CA 1
ATOM 1383 C C . SER A 1 182 ? 23.328 -10.038 10.112 1.00 39.12 182 SER A C 1
ATOM 1385 O O . SER A 1 182 ? 23.079 -11.155 10.573 1.00 39.12 182 SER A O 1
ATOM 1387 N N . LYS A 1 183 ? 22.568 -8.969 10.406 1.00 44.47 183 LYS A N 1
ATOM 1388 C CA . LYS A 1 183 ? 21.302 -9.034 11.167 1.00 44.47 183 LYS A CA 1
ATOM 1389 C C . LYS A 1 183 ? 20.125 -9.581 10.344 1.00 44.47 183 LYS A C 1
ATOM 1391 O O . LYS A 1 183 ? 19.108 -9.936 10.931 1.00 44.47 183 LYS A O 1
ATOM 1396 N N . LEU A 1 184 ? 20.278 -9.718 9.023 1.00 43.66 184 LEU A N 1
ATOM 1397 C CA . LEU A 1 184 ? 19.360 -10.414 8.110 1.00 43.66 184 LEU A CA 1
ATOM 1398 C C . LEU A 1 184 ? 19.760 -11.886 7.903 1.00 43.66 184 LEU A C 1
ATOM 1400 O O . LEU A 1 184 ? 19.418 -12.484 6.879 1.00 43.66 184 LEU A O 1
ATOM 1404 N N . ARG A 1 185 ? 20.489 -12.481 8.865 1.00 42.25 185 ARG A N 1
ATOM 1405 C CA . ARG A 1 185 ? 20.669 -13.935 8.995 1.00 42.25 185 ARG A CA 1
ATOM 1406 C C . ARG A 1 185 ? 19.303 -14.597 9.127 1.00 42.25 185 ARG A C 1
ATOM 1408 O O . ARG A 1 185 ? 18.776 -14.750 10.215 1.00 42.25 185 ARG A O 1
ATOM 1415 N N . ASP A 1 186 ? 18.702 -14.854 7.981 1.00 46.38 186 ASP A N 1
ATOM 1416 C CA . ASP A 1 186 ? 18.011 -16.073 7.606 1.00 46.38 186 ASP A CA 1
ATOM 1417 C C . ASP A 1 186 ? 17.492 -15.842 6.178 1.00 46.38 186 ASP A C 1
ATOM 1419 O O . ASP A 1 186 ? 16.295 -15.684 5.936 1.00 46.38 186 ASP A O 1
ATOM 1423 N N . LEU A 1 187 ? 18.398 -15.838 5.192 1.00 39.19 187 LEU A N 1
ATOM 1424 C CA . LEU A 1 187 ? 18.027 -15.928 3.769 1.00 39.19 187 LEU A CA 1
ATOM 1425 C C . LEU A 1 187 ? 17.100 -17.136 3.504 1.00 39.19 187 LEU A C 1
ATOM 1427 O O . LEU A 1 187 ? 16.242 -17.085 2.626 1.00 39.19 187 LEU A O 1
ATOM 1431 N N . VAL A 1 188 ? 17.214 -18.184 4.330 1.00 38.72 188 VAL A N 1
ATOM 1432 C CA . VAL A 1 188 ? 16.324 -19.355 4.363 1.00 38.72 188 VAL A CA 1
ATOM 1433 C C . VAL A 1 188 ? 14.922 -19.008 4.895 1.00 38.72 188 VAL A C 1
ATOM 1435 O O . VAL A 1 188 ? 13.936 -19.432 4.296 1.00 38.72 188 VAL A O 1
ATOM 1438 N N . ARG A 1 189 ? 14.787 -18.172 5.942 1.00 50.25 189 ARG A N 1
ATOM 1439 C CA . ARG A 1 189 ? 13.467 -17.683 6.396 1.00 50.25 189 ARG A CA 1
ATOM 1440 C C . ARG A 1 189 ? 12.844 -16.710 5.404 1.00 50.25 189 ARG A C 1
ATOM 1442 O O . ARG A 1 189 ? 11.631 -16.731 5.243 1.00 50.25 189 ARG A O 1
ATOM 1449 N N . LEU A 1 190 ? 13.633 -15.885 4.715 1.00 49.06 190 LEU A N 1
ATOM 1450 C CA . LEU A 1 190 ? 13.131 -14.995 3.661 1.00 49.06 190 LEU A CA 1
ATOM 1451 C C . LEU A 1 190 ? 12.481 -15.787 2.517 1.00 49.06 190 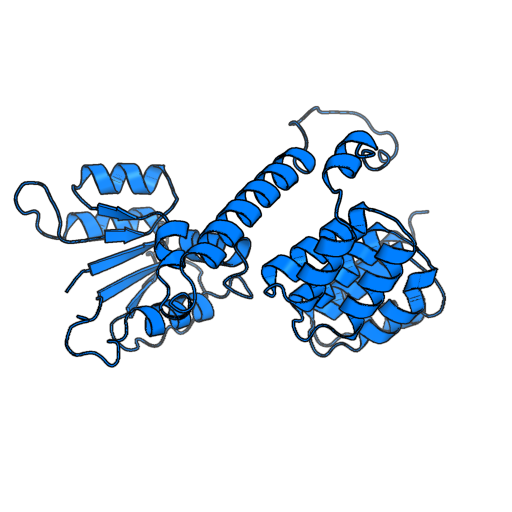LEU A C 1
ATOM 1453 O O . LEU A 1 190 ? 11.369 -15.453 2.118 1.00 49.06 190 LEU A O 1
ATOM 1457 N N . ALA A 1 191 ? 13.103 -16.874 2.052 1.00 47.34 191 ALA A N 1
ATOM 1458 C CA . ALA A 1 191 ? 12.531 -17.757 1.028 1.00 47.34 191 ALA A CA 1
ATOM 1459 C C . ALA A 1 191 ? 11.236 -18.473 1.479 1.00 47.34 191 ALA A C 1
ATOM 1461 O O . ALA A 1 191 ? 10.340 -18.721 0.668 1.00 47.34 191 ALA A O 1
ATOM 1462 N N . ASP A 1 192 ? 11.101 -18.781 2.771 1.00 46.00 192 ASP A N 1
ATOM 1463 C CA . ASP A 1 192 ? 9.873 -19.350 3.341 1.00 46.00 192 ASP A CA 1
ATOM 1464 C C . ASP A 1 192 ? 8.769 -18.307 3.543 1.00 46.00 192 ASP A C 1
ATOM 1466 O O . ASP A 1 192 ? 7.603 -18.576 3.245 1.00 46.00 192 ASP A O 1
ATOM 1470 N N . LEU A 1 193 ? 9.117 -17.086 3.957 1.00 50.97 193 LEU A N 1
ATOM 1471 C CA . LEU A 1 193 ? 8.192 -15.951 4.005 1.00 50.97 193 LEU A CA 1
ATOM 1472 C C . LEU A 1 193 ? 7.705 -15.560 2.603 1.00 50.97 193 LEU A C 1
ATOM 1474 O O . LEU A 1 193 ? 6.554 -15.162 2.449 1.00 50.97 193 LEU A O 1
ATOM 1478 N N . LEU A 1 194 ? 8.541 -15.741 1.578 1.00 51.09 194 LEU A N 1
ATOM 1479 C CA . LEU A 1 194 ? 8.185 -15.560 0.170 1.00 51.09 194 LEU A CA 1
ATOM 1480 C C . LEU A 1 194 ? 7.232 -16.632 -0.363 1.00 51.09 194 LEU A C 1
ATOM 1482 O O . LEU A 1 194 ? 6.470 -16.349 -1.278 1.00 51.09 194 LEU A O 1
ATOM 1486 N N . ARG A 1 195 ? 7.216 -17.841 0.209 1.00 51.62 195 ARG A N 1
ATOM 1487 C CA . ARG A 1 195 ? 6.289 -18.912 -0.204 1.00 51.62 195 ARG A CA 1
ATOM 1488 C C . ARG A 1 195 ? 5.016 -18.989 0.638 1.00 51.62 195 ARG A C 1
ATOM 1490 O O . ARG A 1 195 ? 3.970 -19.356 0.114 1.00 51.62 195 ARG A O 1
ATOM 1497 N N . ARG A 1 196 ? 5.090 -18.672 1.935 1.00 45.81 196 ARG A N 1
ATOM 1498 C CA . ARG A 1 196 ? 4.005 -18.891 2.917 1.00 45.81 196 ARG A CA 1
ATOM 1499 C C . ARG A 1 196 ? 3.506 -17.617 3.602 1.00 45.81 196 ARG A C 1
ATOM 1501 O O . ARG A 1 196 ? 2.518 -17.671 4.330 1.00 45.81 196 ARG A O 1
ATOM 1508 N N . GLY A 1 197 ? 4.180 -16.486 3.404 1.00 48.88 197 GLY A N 1
ATOM 1509 C CA . GLY A 1 197 ? 3.754 -15.195 3.937 1.00 48.88 197 GLY A CA 1
ATOM 1510 C C . GLY A 1 197 ? 2.519 -14.665 3.215 1.00 48.88 197 GLY A C 1
ATOM 1511 O O . GLY A 1 197 ? 2.258 -15.003 2.056 1.00 48.88 197 GLY A O 1
ATOM 1512 N N . ASP A 1 198 ? 1.759 -13.802 3.888 1.00 50.16 198 ASP A N 1
ATOM 1513 C CA . ASP A 1 198 ? 0.706 -13.046 3.217 1.00 50.16 198 ASP A CA 1
ATOM 1514 C C . ASP A 1 198 ? 1.302 -12.105 2.151 1.00 50.16 198 ASP A C 1
ATOM 1516 O O . ASP A 1 198 ? 2.516 -11.891 2.067 1.00 50.16 198 ASP A O 1
ATOM 1520 N N . ARG A 1 199 ? 0.441 -11.512 1.323 1.00 49.72 199 ARG A N 1
ATOM 1521 C CA . ARG A 1 199 ? 0.872 -10.604 0.249 1.00 49.72 199 ARG A CA 1
ATOM 1522 C C . ARG A 1 199 ? 1.765 -9.449 0.722 1.00 49.72 199 ARG A C 1
ATOM 1524 O O . ARG A 1 199 ? 2.620 -8.998 -0.033 1.00 49.72 199 ARG A O 1
ATOM 1531 N N . VAL A 1 200 ? 1.597 -8.974 1.955 1.00 48.09 200 VAL A N 1
ATOM 1532 C CA . VAL A 1 200 ? 2.353 -7.846 2.516 1.00 48.09 200 VAL A CA 1
ATOM 1533 C C . VAL A 1 200 ? 3.772 -8.281 2.854 1.00 48.09 200 VAL A C 1
ATOM 1535 O O . VAL A 1 200 ? 4.736 -7.596 2.501 1.00 48.09 200 VAL A O 1
ATOM 1538 N N . ILE A 1 201 ? 3.905 -9.444 3.489 1.00 56.38 201 ILE A N 1
ATOM 1539 C CA . ILE A 1 201 ? 5.192 -10.045 3.833 1.00 56.38 201 ILE A CA 1
ATOM 1540 C C . ILE A 1 201 ? 5.970 -10.382 2.561 1.00 56.38 201 ILE A C 1
ATOM 1542 O O . ILE A 1 201 ? 7.142 -10.020 2.459 1.00 56.38 201 ILE A O 1
ATOM 1546 N N . ARG A 1 202 ? 5.320 -10.991 1.560 1.00 59.44 202 ARG A N 1
ATOM 1547 C CA . ARG A 1 202 ? 5.980 -11.338 0.291 1.00 59.44 202 ARG A CA 1
ATOM 1548 C C . ARG A 1 202 ? 6.472 -10.108 -0.463 1.00 59.44 202 ARG A C 1
ATOM 1550 O O . ARG A 1 202 ? 7.604 -10.090 -0.938 1.00 59.44 202 ARG A O 1
ATOM 1557 N N . ARG A 1 203 ? 5.668 -9.038 -0.498 1.00 59.59 203 ARG A N 1
ATOM 1558 C CA . ARG A 1 203 ? 6.066 -7.756 -1.097 1.00 59.59 203 ARG A CA 1
ATOM 1559 C C . ARG A 1 203 ? 7.315 -7.178 -0.426 1.00 59.59 203 ARG A C 1
ATOM 1561 O O . ARG A 1 203 ? 8.240 -6.748 -1.105 1.00 59.59 203 ARG A O 1
ATOM 1568 N N . ARG A 1 204 ? 7.344 -7.153 0.908 1.00 60.19 204 ARG A N 1
ATOM 1569 C CA . ARG A 1 204 ? 8.479 -6.610 1.675 1.00 60.19 204 ARG A CA 1
ATOM 1570 C C . ARG A 1 204 ? 9.728 -7.470 1.536 1.00 60.19 204 ARG A C 1
ATOM 1572 O O . ARG A 1 204 ? 10.820 -6.930 1.405 1.00 60.19 204 ARG A O 1
ATOM 1579 N N . ALA A 1 205 ? 9.560 -8.788 1.515 1.00 63.38 205 ALA A N 1
ATOM 1580 C CA . ALA A 1 205 ? 10.647 -9.720 1.272 1.00 63.38 205 ALA A CA 1
ATOM 1581 C C . ALA A 1 205 ? 11.252 -9.540 -0.132 1.00 63.38 205 ALA A C 1
ATOM 1583 O O . ALA A 1 205 ? 12.473 -9.544 -0.254 1.00 63.38 205 ALA A O 1
ATOM 1584 N N . ALA A 1 206 ? 10.439 -9.288 -1.165 1.00 67.31 206 ALA A N 1
ATOM 1585 C CA . ALA A 1 206 ? 10.942 -8.964 -2.502 1.00 67.31 206 ALA A CA 1
ATOM 1586 C C . ALA A 1 206 ? 11.801 -7.682 -2.500 1.00 67.31 206 ALA A C 1
ATOM 1588 O O . ALA A 1 206 ? 12.918 -7.672 -3.009 1.00 67.31 206 ALA A O 1
ATOM 1589 N N . LEU A 1 207 ? 11.344 -6.611 -1.848 1.00 64.69 207 LEU A N 1
ATOM 1590 C CA . LEU A 1 207 ? 12.145 -5.384 -1.738 1.00 64.69 207 LEU A CA 1
ATOM 1591 C C . LEU A 1 207 ? 13.458 -5.612 -0.968 1.00 64.69 207 LEU A C 1
ATOM 1593 O O . LEU A 1 207 ? 14.510 -5.141 -1.396 1.00 64.69 207 LEU A O 1
ATOM 1597 N N . ALA A 1 208 ? 13.417 -6.383 0.123 1.00 63.84 208 ALA A N 1
ATOM 1598 C CA . ALA A 1 208 ? 14.609 -6.735 0.891 1.00 63.84 208 ALA A CA 1
ATOM 1599 C C . ALA A 1 208 ? 15.613 -7.555 0.062 1.00 63.84 208 ALA A C 1
ATOM 1601 O O . ALA A 1 208 ? 16.812 -7.296 0.128 1.00 63.84 208 ALA A O 1
ATOM 1602 N N . LEU A 1 209 ? 15.144 -8.494 -0.768 1.00 65.00 209 LEU A N 1
ATOM 1603 C CA . LEU A 1 209 ? 16.003 -9.235 -1.698 1.00 65.00 209 LEU A CA 1
ATOM 1604 C C . LEU A 1 209 ? 16.689 -8.316 -2.717 1.00 65.00 209 LEU A C 1
ATOM 1606 O O . LEU A 1 209 ? 17.865 -8.522 -3.019 1.00 65.00 209 LEU A O 1
ATOM 1610 N N . GLY A 1 210 ? 15.995 -7.282 -3.201 1.00 63.78 210 GLY A N 1
ATOM 1611 C CA . GLY A 1 210 ? 16.589 -6.264 -4.074 1.00 63.78 210 GLY A CA 1
ATOM 1612 C C . GLY A 1 210 ? 17.758 -5.525 -3.419 1.00 63.78 210 GLY A C 1
ATOM 1613 O O . GLY A 1 210 ? 18.736 -5.214 -4.086 1.00 63.78 210 GLY A O 1
ATOM 1614 N N . ALA A 1 211 ? 17.702 -5.305 -2.104 1.00 61.91 211 ALA A N 1
ATOM 1615 C CA . ALA A 1 211 ? 18.799 -4.696 -1.351 1.00 61.91 211 ALA A CA 1
ATOM 1616 C C . ALA A 1 211 ? 19.965 -5.668 -1.080 1.00 61.91 211 ALA A C 1
ATOM 1618 O O . ALA A 1 211 ? 21.105 -5.234 -0.941 1.00 61.91 211 ALA A O 1
ATOM 1619 N N . VAL A 1 212 ? 19.698 -6.979 -1.014 1.00 62.81 212 VAL A N 1
ATOM 1620 C CA . VAL A 1 212 ? 20.724 -8.009 -0.762 1.00 62.81 212 VAL A CA 1
ATOM 1621 C C . VAL A 1 212 ? 21.687 -8.169 -1.941 1.00 62.81 212 VAL A C 1
ATOM 1623 O O . VAL A 1 212 ? 22.860 -8.465 -1.728 1.00 62.81 212 VAL A O 1
ATOM 1626 N N . GLY A 1 213 ? 21.229 -7.990 -3.182 1.00 60.75 213 GLY A N 1
ATOM 1627 C CA . GLY A 1 213 ? 22.153 -7.871 -4.316 1.00 60.75 213 GLY A CA 1
ATOM 1628 C C . GLY A 1 213 ? 22.823 -9.159 -4.808 1.00 60.75 213 GLY A C 1
ATOM 1629 O O . GLY A 1 213 ? 23.757 -9.077 -5.597 1.00 60.75 213 GLY A O 1
ATOM 1630 N N . THR A 1 214 ? 22.402 -10.344 -4.350 1.00 68.38 214 THR A N 1
ATOM 1631 C CA . THR A 1 214 ? 23.048 -11.621 -4.727 1.00 68.38 214 THR A CA 1
ATOM 1632 C C . THR A 1 214 ? 22.394 -12.284 -5.939 1.00 68.38 214 THR A C 1
ATOM 1634 O O . THR A 1 214 ? 21.205 -12.099 -6.198 1.00 68.38 214 THR A O 1
ATOM 1637 N N . ASP A 1 215 ? 23.132 -13.161 -6.626 1.00 69.12 215 ASP A N 1
ATOM 1638 C CA . ASP A 1 215 ? 22.604 -13.963 -7.742 1.00 69.12 215 ASP A CA 1
ATOM 1639 C C . ASP A 1 215 ? 21.395 -14.821 -7.342 1.00 69.12 215 ASP A C 1
ATOM 1641 O O . ASP A 1 215 ? 20.444 -14.948 -8.114 1.00 69.12 215 ASP A O 1
ATOM 1645 N N . ARG A 1 216 ? 21.387 -15.355 -6.113 1.00 69.12 216 ARG A N 1
ATOM 1646 C CA . ARG A 1 216 ? 20.225 -16.069 -5.560 1.00 69.12 216 ARG A CA 1
ATOM 1647 C C . ARG A 1 216 ? 19.035 -15.143 -5.324 1.00 69.12 216 ARG A C 1
ATOM 1649 O O . ARG A 1 216 ? 17.905 -15.538 -5.588 1.00 69.12 216 ARG A O 1
ATOM 1656 N N . ALA A 1 217 ? 19.272 -13.921 -4.845 1.00 69.81 217 ALA A N 1
ATOM 1657 C CA . ALA A 1 217 ? 18.210 -12.934 -4.675 1.00 69.81 217 ALA A CA 1
ATOM 1658 C C . ALA A 1 217 ? 17.602 -12.539 -6.027 1.00 69.81 217 ALA A C 1
ATOM 1660 O O . ALA A 1 217 ? 16.382 -12.498 -6.148 1.00 69.81 217 ALA A O 1
ATOM 1661 N N . ARG A 1 218 ? 18.433 -12.345 -7.061 1.00 84.00 218 ARG A N 1
ATOM 1662 C CA . ARG A 1 218 ? 17.970 -12.114 -8.436 1.00 84.00 218 ARG A CA 1
ATOM 1663 C C . ARG A 1 218 ? 17.071 -13.252 -8.928 1.00 84.00 218 ARG A C 1
ATOM 1665 O O . ARG A 1 218 ? 15.955 -12.984 -9.352 1.00 84.00 218 ARG A O 1
ATOM 1672 N N . GLN A 1 219 ? 17.521 -14.505 -8.830 1.00 80.44 219 GLN A N 1
ATOM 1673 C CA . GLN A 1 219 ? 16.734 -15.670 -9.265 1.00 80.44 219 GLN A CA 1
ATOM 1674 C C . GLN A 1 219 ? 15.389 -15.768 -8.528 1.00 80.44 219 GLN A C 1
ATOM 1676 O O . GLN A 1 219 ? 14.350 -15.920 -9.163 1.00 80.44 219 GLN A O 1
ATOM 1681 N N . ALA A 1 220 ? 15.382 -15.584 -7.205 1.00 76.81 220 ALA A N 1
ATOM 1682 C CA . ALA A 1 220 ? 14.146 -15.583 -6.424 1.00 76.81 220 ALA A CA 1
ATOM 1683 C C . ALA A 1 220 ? 13.193 -14.448 -6.841 1.00 76.81 220 ALA A C 1
ATOM 1685 O O . ALA A 1 220 ? 11.982 -14.643 -6.923 1.00 76.81 220 ALA A O 1
ATOM 1686 N N . LEU A 1 221 ? 13.720 -13.258 -7.137 1.00 83.81 221 LEU A N 1
ATOM 1687 C CA . LEU A 1 221 ? 12.921 -12.139 -7.635 1.00 83.81 221 LEU A CA 1
ATOM 1688 C C . LEU A 1 221 ? 12.335 -12.404 -9.025 1.00 83.81 221 LEU A C 1
ATOM 1690 O O . LEU A 1 221 ? 11.192 -12.030 -9.275 1.00 83.81 221 LEU A O 1
ATOM 1694 N N . GLU A 1 222 ? 13.075 -13.073 -9.909 1.00 91.94 222 GLU A N 1
ATOM 1695 C CA . GLU A 1 222 ? 12.575 -13.504 -11.220 1.00 91.94 222 GLU A CA 1
ATOM 1696 C C . GLU A 1 222 ? 11.427 -14.514 -11.079 1.00 91.94 222 GLU A C 1
ATOM 1698 O O . GLU A 1 222 ? 10.405 -14.381 -11.753 1.00 91.94 222 GLU A O 1
ATOM 1703 N N . GLU A 1 223 ? 11.548 -15.478 -10.162 1.00 86.19 223 GLU A N 1
ATOM 1704 C CA . GLU A 1 223 ? 10.480 -16.436 -9.850 1.00 86.19 223 GLU A CA 1
ATOM 1705 C C . GLU A 1 223 ? 9.223 -15.735 -9.316 1.00 86.19 223 GLU A C 1
ATOM 1707 O O . GLU A 1 223 ? 8.116 -15.996 -9.790 1.00 86.19 223 GLU A O 1
ATOM 1712 N N . ILE A 1 224 ? 9.379 -14.796 -8.377 1.00 86.44 224 ILE A N 1
ATOM 1713 C CA . ILE A 1 224 ? 8.260 -14.026 -7.812 1.00 86.44 224 ILE A CA 1
ATOM 1714 C C . ILE A 1 224 ? 7.584 -13.184 -8.893 1.00 86.44 224 ILE A C 1
ATOM 1716 O O . ILE A 1 224 ? 6.357 -13.188 -8.996 1.00 86.44 224 ILE A O 1
ATOM 1720 N N . LEU A 1 225 ? 8.371 -12.476 -9.707 1.00 93.81 225 LEU A N 1
ATOM 1721 C CA . LEU A 1 225 ? 7.871 -11.634 -10.790 1.00 93.81 225 LEU A CA 1
ATOM 1722 C C . LEU A 1 225 ? 7.004 -12.423 -11.775 1.00 93.81 225 LEU A C 1
ATOM 1724 O O . LEU A 1 225 ? 6.048 -11.873 -12.311 1.00 93.81 225 LEU A O 1
ATOM 1728 N N . LEU A 1 226 ? 7.333 -13.687 -12.030 1.00 94.44 226 LEU A N 1
ATOM 1729 C CA . LEU A 1 226 ? 6.639 -14.504 -13.022 1.00 94.44 226 LEU A CA 1
ATOM 1730 C C . LEU A 1 226 ? 5.540 -15.391 -12.427 1.00 94.44 226 LEU A C 1
ATOM 1732 O O . LEU A 1 226 ? 4.638 -15.795 -13.159 1.00 94.44 226 LEU A O 1
ATOM 1736 N N . GLY A 1 227 ? 5.607 -15.697 -11.129 1.00 83.12 227 GLY A N 1
ATOM 1737 C CA . GLY A 1 227 ? 4.781 -16.731 -10.506 1.00 83.12 227 GLY A CA 1
ATOM 1738 C C . GLY A 1 227 ? 3.865 -16.275 -9.372 1.00 83.12 227 GLY A C 1
ATOM 1739 O O . GLY A 1 227 ? 2.915 -16.993 -9.060 1.00 83.12 227 GLY A O 1
ATOM 1740 N N . ASP A 1 228 ? 4.090 -15.115 -8.738 1.00 83.69 228 ASP A N 1
ATOM 1741 C CA . ASP A 1 228 ? 3.263 -14.738 -7.582 1.00 83.69 228 ASP A CA 1
ATOM 1742 C C . ASP A 1 228 ? 1.824 -14.413 -8.019 1.00 83.69 228 ASP A C 1
ATOM 1744 O O . ASP A 1 228 ? 1.623 -13.614 -8.939 1.00 83.69 228 ASP A O 1
ATOM 1748 N N . PRO A 1 229 ? 0.783 -14.954 -7.362 1.00 75.75 229 PRO A N 1
ATOM 1749 C CA . PRO A 1 229 ? -0.600 -14.667 -7.740 1.00 75.75 229 PRO A CA 1
ATOM 1750 C C . PRO A 1 229 ? -0.973 -13.187 -7.559 1.00 75.75 229 PRO A C 1
ATOM 1752 O O . PRO A 1 229 ? -1.860 -12.680 -8.256 1.00 75.75 229 PRO A O 1
ATOM 1755 N N . VAL A 1 230 ? -0.288 -12.467 -6.664 1.00 74.69 230 VAL A N 1
ATOM 1756 C CA . VAL A 1 230 ? -0.639 -11.107 -6.258 1.00 74.69 230 VAL A CA 1
ATOM 1757 C C . VAL A 1 230 ? 0.145 -10.061 -7.066 1.00 74.69 230 VAL A C 1
ATOM 1759 O O . VAL A 1 230 ? 1.373 -10.000 -6.990 1.00 74.69 230 VAL A O 1
ATOM 1762 N N . PRO A 1 231 ? -0.538 -9.161 -7.798 1.00 69.38 231 PRO A N 1
ATOM 1763 C CA . PRO A 1 231 ? 0.120 -8.206 -8.695 1.00 69.38 231 PRO A CA 1
ATOM 1764 C C . PRO A 1 231 ? 1.044 -7.215 -7.990 1.00 69.38 231 PRO A C 1
ATOM 1766 O O . PRO A 1 231 ? 2.071 -6.834 -8.537 1.00 69.38 231 PRO A O 1
ATOM 1769 N N . SER A 1 232 ? 0.703 -6.796 -6.770 1.00 69.12 232 SER A N 1
ATOM 1770 C CA . SER A 1 232 ? 1.536 -5.872 -5.994 1.00 69.12 232 SER A CA 1
ATOM 1771 C C . SER A 1 232 ? 2.856 -6.504 -5.539 1.00 69.12 232 SER A C 1
ATOM 1773 O O . SER A 1 232 ? 3.848 -5.791 -5.394 1.00 69.12 232 SER A O 1
ATOM 1775 N N . VAL A 1 233 ? 2.893 -7.830 -5.366 1.00 76.94 233 VAL A N 1
ATOM 1776 C CA . VAL A 1 233 ? 4.121 -8.579 -5.070 1.00 76.94 233 VAL A CA 1
ATOM 1777 C C . VAL A 1 233 ? 4.976 -8.702 -6.331 1.00 76.94 233 VAL A C 1
ATOM 1779 O O . VAL A 1 233 ? 6.165 -8.397 -6.282 1.00 76.94 233 VAL A O 1
ATOM 1782 N N . ARG A 1 234 ? 4.368 -9.037 -7.479 1.00 89.81 234 ARG A N 1
ATOM 1783 C CA . ARG A 1 234 ? 5.070 -9.068 -8.776 1.00 89.81 234 ARG A CA 1
ATOM 1784 C C . ARG A 1 234 ? 5.661 -7.706 -9.149 1.00 89.81 234 ARG A C 1
ATOM 1786 O O . ARG A 1 234 ? 6.809 -7.629 -9.568 1.00 89.81 234 ARG A O 1
ATOM 1793 N N . ALA A 1 235 ? 4.916 -6.620 -8.936 1.00 77.62 235 ALA A N 1
ATOM 1794 C CA . ALA A 1 235 ? 5.404 -5.262 -9.177 1.00 77.62 235 ALA A CA 1
ATOM 1795 C C . ALA A 1 235 ? 6.603 -4.908 -8.281 1.00 77.62 235 ALA A C 1
ATOM 1797 O O . ALA A 1 235 ? 7.590 -4.372 -8.775 1.00 77.62 235 ALA A O 1
ATOM 1798 N N . ALA A 1 236 ? 6.562 -5.268 -6.994 1.00 78.19 236 ALA A N 1
ATOM 1799 C CA . ALA A 1 236 ? 7.696 -5.060 -6.093 1.00 78.19 236 ALA A CA 1
ATOM 1800 C C . ALA A 1 236 ? 8.922 -5.898 -6.484 1.00 78.19 236 ALA A C 1
ATOM 1802 O O . ALA A 1 236 ? 10.049 -5.431 -6.336 1.00 78.19 236 ALA A O 1
ATOM 1803 N N . ALA A 1 237 ? 8.721 -7.105 -7.021 1.00 85.31 237 ALA A N 1
ATOM 1804 C CA . ALA A 1 237 ? 9.813 -7.897 -7.573 1.00 85.31 237 ALA A CA 1
ATOM 1805 C C . ALA A 1 237 ? 10.430 -7.23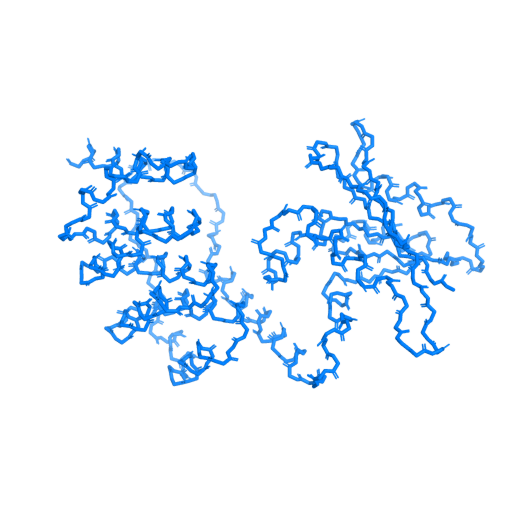6 -8.817 1.00 85.31 237 ALA A C 1
ATOM 1807 O O . ALA A 1 237 ? 11.652 -7.161 -8.913 1.00 85.31 237 ALA A O 1
ATOM 1808 N N . ALA A 1 238 ? 9.616 -6.677 -9.722 1.00 91.44 238 ALA A N 1
ATOM 1809 C CA . ALA A 1 238 ? 10.118 -5.896 -10.856 1.00 91.44 238 ALA A CA 1
ATOM 1810 C C . ALA A 1 238 ? 10.917 -4.663 -10.395 1.00 91.44 238 ALA A C 1
ATOM 1812 O O . ALA A 1 238 ? 12.018 -4.431 -10.887 1.00 91.44 238 ALA A O 1
ATOM 1813 N N . GLU A 1 239 ? 10.402 -3.900 -9.424 1.00 82.62 239 GLU A N 1
ATOM 1814 C CA . GLU A 1 239 ? 11.109 -2.752 -8.836 1.00 82.62 239 GLU A CA 1
ATOM 1815 C C . GLU A 1 239 ? 12.461 -3.166 -8.243 1.00 82.62 239 GLU A C 1
ATOM 1817 O O . GLU A 1 239 ? 13.480 -2.542 -8.537 1.00 82.62 239 GLU A O 1
ATOM 1822 N N . ALA A 1 240 ? 12.482 -4.250 -7.465 1.00 80.38 240 ALA A N 1
ATOM 1823 C CA . ALA A 1 240 ? 13.692 -4.799 -6.864 1.00 80.38 240 ALA A CA 1
ATOM 1824 C C . ALA A 1 240 ? 14.717 -5.240 -7.922 1.00 80.38 240 ALA A C 1
ATOM 1826 O O . ALA A 1 240 ? 15.889 -4.891 -7.808 1.00 80.38 240 ALA A O 1
ATOM 1827 N N . LEU A 1 241 ? 14.291 -5.923 -8.990 1.00 85.56 241 LEU A N 1
ATOM 1828 C CA . LEU A 1 241 ? 15.166 -6.270 -10.119 1.00 85.56 241 LEU A CA 1
ATOM 1829 C C . LEU A 1 241 ? 15.724 -5.016 -10.812 1.00 85.56 241 LEU A C 1
ATOM 1831 O O . LEU A 1 241 ? 16.901 -4.974 -11.159 1.00 85.56 241 LEU A O 1
ATOM 1835 N N . GLY A 1 242 ? 14.912 -3.966 -10.952 1.00 83.25 242 GLY A N 1
ATOM 1836 C CA . GLY A 1 242 ? 15.357 -2.672 -11.466 1.00 83.25 242 GLY A CA 1
ATOM 1837 C C . GLY A 1 242 ? 16.379 -1.973 -10.564 1.00 83.25 242 GLY A C 1
ATOM 1838 O O . GLY A 1 242 ? 17.259 -1.283 -11.072 1.00 83.25 242 GLY A O 1
ATOM 1839 N N . ILE A 1 243 ? 16.284 -2.139 -9.241 1.00 78.12 243 ILE A N 1
ATOM 1840 C CA . ILE A 1 243 ? 17.286 -1.651 -8.278 1.00 78.12 243 ILE A CA 1
ATOM 1841 C C . ILE A 1 243 ? 18.598 -2.423 -8.431 1.00 78.12 243 ILE A C 1
ATOM 1843 O O . ILE A 1 243 ? 19.657 -1.803 -8.417 1.00 78.12 243 ILE A O 1
ATOM 1847 N N . LEU A 1 244 ? 18.528 -3.744 -8.630 1.00 76.94 244 LEU A N 1
ATOM 1848 C CA . LEU A 1 244 ? 19.712 -4.558 -8.916 1.00 76.94 244 LEU A CA 1
ATOM 1849 C C . LEU A 1 244 ? 20.413 -4.116 -10.205 1.00 76.94 244 LEU A C 1
ATOM 1851 O O . LEU A 1 244 ? 21.633 -4.204 -10.295 1.00 76.94 244 LEU A O 1
ATOM 1855 N N . GLY A 1 245 ? 19.647 -3.673 -11.208 1.00 81.94 245 GLY A N 1
ATOM 1856 C CA . GLY A 1 245 ? 20.193 -3.190 -12.480 1.00 81.94 245 GLY A CA 1
ATOM 1857 C C . GLY A 1 245 ? 20.878 -4.280 -13.312 1.00 81.94 245 GLY A C 1
ATOM 1858 O O . GLY A 1 245 ? 21.573 -3.980 -14.278 1.00 81.94 245 GLY A O 1
ATOM 1859 N N . ASP A 1 246 ? 20.687 -5.554 -12.964 1.00 85.44 246 ASP A N 1
ATOM 1860 C CA . ASP A 1 246 ? 21.357 -6.669 -13.626 1.00 85.44 246 ASP A CA 1
ATOM 1861 C C . ASP A 1 246 ? 20.665 -7.029 -14.948 1.00 85.44 246 ASP A C 1
ATOM 1863 O O . ASP A 1 246 ? 19.508 -7.469 -14.967 1.00 85.44 246 ASP A O 1
ATOM 1867 N N . ARG A 1 247 ? 21.410 -6.905 -16.056 1.00 91.69 247 ARG A N 1
ATOM 1868 C CA . ARG A 1 247 ? 20.988 -7.272 -17.419 1.00 91.69 247 ARG A CA 1
ATOM 1869 C C . ARG A 1 247 ? 20.496 -8.712 -17.535 1.00 91.69 247 ARG A C 1
ATOM 1871 O O . ARG A 1 247 ? 19.659 -8.982 -18.395 1.00 91.69 247 ARG A O 1
ATOM 1878 N N . ARG A 1 248 ? 20.959 -9.632 -16.681 1.00 90.94 248 ARG A N 1
ATOM 1879 C CA . ARG A 1 248 ? 20.507 -11.036 -16.663 1.00 90.94 248 ARG A CA 1
ATOM 1880 C C . ARG A 1 248 ? 19.002 -11.164 -16.386 1.00 90.94 248 ARG A C 1
ATOM 1882 O O . ARG A 1 248 ? 18.390 -12.120 -16.850 1.00 90.94 248 ARG A O 1
ATOM 1889 N N . SER A 1 249 ? 18.397 -10.158 -15.750 1.00 92.88 249 SER A N 1
ATOM 1890 C CA . SER A 1 249 ? 16.957 -10.107 -15.446 1.00 92.88 249 SER A CA 1
ATOM 1891 C C . SER A 1 249 ? 16.085 -9.656 -16.625 1.00 92.88 249 SER A C 1
ATOM 1893 O O . SER A 1 249 ? 14.856 -9.731 -16.552 1.00 92.88 249 SER A O 1
ATOM 1895 N N . SER A 1 250 ? 16.695 -9.188 -17.723 1.00 93.19 250 SER A N 1
ATOM 1896 C CA . SER A 1 250 ? 15.996 -8.640 -18.898 1.00 93.19 250 SER A CA 1
ATOM 1897 C C . SER A 1 250 ? 14.949 -9.597 -19.461 1.00 93.19 250 SER A C 1
ATOM 1899 O O . SER A 1 250 ? 13.805 -9.200 -19.647 1.00 93.19 250 SER A O 1
ATOM 1901 N N . ARG A 1 251 ? 15.275 -10.885 -19.630 1.00 95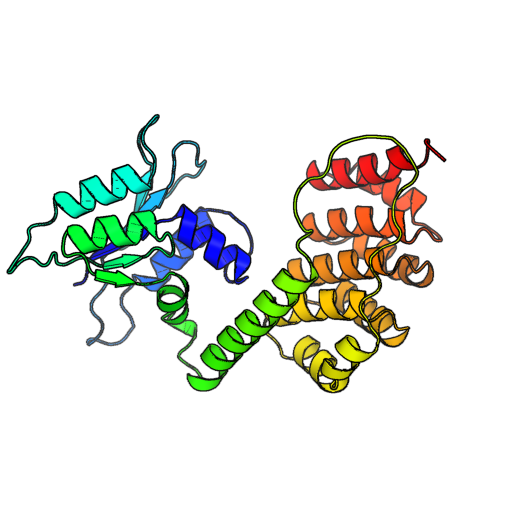.69 251 ARG A N 1
ATOM 1902 C CA . ARG A 1 251 ? 14.323 -11.888 -20.144 1.00 95.69 251 ARG A CA 1
ATOM 1903 C C . ARG A 1 251 ? 13.078 -12.040 -19.266 1.00 95.69 251 ARG A C 1
ATOM 1905 O O . ARG A 1 251 ? 11.969 -12.132 -19.793 1.00 95.69 251 ARG A O 1
ATOM 1912 N N . ALA A 1 252 ? 13.243 -12.064 -17.942 1.00 96.19 252 ALA A N 1
ATOM 1913 C CA . ALA A 1 252 ? 12.119 -12.169 -17.011 1.00 96.19 252 ALA A CA 1
ATOM 1914 C C . ALA A 1 252 ? 11.249 -10.902 -17.044 1.00 96.19 252 ALA A C 1
ATOM 1916 O O . ALA A 1 252 ? 10.023 -10.992 -17.115 1.00 96.19 252 ALA A O 1
ATOM 1917 N N . LEU A 1 253 ? 11.882 -9.727 -17.076 1.00 97.44 253 LEU A N 1
ATOM 1918 C CA . LEU A 1 253 ? 11.198 -8.440 -17.180 1.00 97.44 253 LEU A CA 1
ATOM 1919 C C . LEU A 1 253 ? 10.445 -8.290 -18.513 1.00 97.44 253 LEU A C 1
ATOM 1921 O O . LEU A 1 253 ? 9.275 -7.918 -18.507 1.00 97.44 253 LEU A O 1
ATOM 1925 N N . VAL A 1 254 ? 11.057 -8.654 -19.644 1.00 97.81 254 VAL A N 1
ATOM 1926 C CA . VAL A 1 254 ? 10.416 -8.642 -20.972 1.00 97.81 254 VAL A CA 1
ATOM 1927 C C . VAL A 1 254 ? 9.173 -9.531 -20.982 1.00 97.81 254 VAL A C 1
ATOM 1929 O O . VAL A 1 254 ? 8.120 -9.116 -21.461 1.00 97.81 254 VAL A O 1
ATOM 1932 N N . ARG A 1 255 ? 9.245 -10.725 -20.382 1.00 97.06 255 ARG A N 1
ATOM 1933 C CA . ARG A 1 255 ? 8.079 -11.610 -20.243 1.00 97.06 255 ARG A CA 1
ATOM 1934 C C . ARG A 1 255 ? 6.979 -10.976 -19.381 1.00 97.06 255 ARG A C 1
ATOM 1936 O O . ARG A 1 255 ? 5.808 -11.007 -19.754 1.00 97.06 255 ARG A O 1
ATOM 1943 N N . ALA A 1 256 ? 7.346 -10.360 -18.258 1.00 97.12 256 ALA A N 1
ATOM 1944 C CA . ALA A 1 256 ? 6.404 -9.700 -17.352 1.00 97.12 256 ALA A CA 1
ATOM 1945 C C . ALA A 1 256 ? 5.787 -8.409 -17.927 1.00 97.12 256 ALA A C 1
ATOM 1947 O O . ALA A 1 256 ? 4.774 -7.925 -17.423 1.00 97.12 256 ALA A O 1
ATOM 1948 N N . ALA A 1 257 ? 6.321 -7.867 -19.024 1.00 96.31 257 ALA A N 1
ATOM 1949 C CA . ALA A 1 257 ? 5.723 -6.731 -19.725 1.00 96.31 257 ALA A CA 1
ATOM 1950 C C . ALA A 1 257 ? 4.371 -7.064 -20.392 1.00 96.31 257 ALA A C 1
ATOM 1952 O O . ALA A 1 257 ? 3.702 -6.166 -20.907 1.00 96.31 257 ALA A O 1
ATOM 1953 N N . GLY A 1 258 ? 3.977 -8.340 -20.431 1.00 92.06 258 GLY A N 1
ATOM 1954 C CA . GLY A 1 258 ? 2.642 -8.797 -20.825 1.00 92.06 258 GLY A CA 1
ATOM 1955 C C . GLY A 1 258 ? 1.669 -8.988 -19.654 1.00 92.06 258 GLY A C 1
ATOM 1956 O O . GLY A 1 258 ? 0.579 -9.512 -19.864 1.00 92.06 258 GLY A O 1
ATOM 1957 N N . ASP A 1 259 ? 2.038 -8.616 -18.421 1.00 95.56 259 ASP A N 1
ATOM 1958 C CA . ASP A 1 259 ? 1.193 -8.866 -17.248 1.00 95.56 259 ASP A CA 1
ATOM 1959 C C . ASP A 1 259 ? -0.188 -8.205 -17.385 1.00 95.56 259 ASP A C 1
ATOM 1961 O O . ASP A 1 259 ? -0.321 -7.034 -17.759 1.00 95.56 259 ASP A O 1
ATOM 1965 N N . ARG A 1 260 ? -1.240 -8.948 -17.021 1.00 90.19 260 ARG A N 1
ATOM 1966 C CA . ARG A 1 260 ? -2.631 -8.472 -17.061 1.00 90.19 260 ARG A CA 1
ATOM 1967 C C . ARG A 1 260 ? -2.859 -7.205 -16.226 1.00 90.19 260 ARG A C 1
ATOM 1969 O O . ARG A 1 260 ? -3.765 -6.431 -16.526 1.00 90.19 260 ARG A O 1
ATOM 1976 N N . PHE A 1 261 ? -2.042 -6.962 -15.199 1.00 82.75 261 PHE A N 1
ATOM 1977 C CA . PHE A 1 261 ? -2.169 -5.806 -14.323 1.00 82.75 261 PHE A CA 1
ATOM 1978 C C . PHE A 1 261 ? -1.250 -4.649 -14.742 1.00 82.75 261 PHE A C 1
ATOM 1980 O O . PHE A 1 261 ? -0.025 -4.786 -14.729 1.00 82.75 261 PHE A O 1
ATOM 1987 N N . PRO A 1 262 ? -1.813 -3.451 -14.981 1.00 72.25 262 PRO A N 1
ATOM 1988 C CA . PRO A 1 262 ? -1.044 -2.272 -15.385 1.00 72.25 262 PRO A CA 1
ATOM 1989 C C . PRO A 1 262 ? 0.033 -1.843 -14.384 1.00 72.25 262 PRO A C 1
ATOM 1991 O O . PRO A 1 262 ? 1.042 -1.265 -14.772 1.00 72.25 262 PRO A O 1
ATOM 1994 N N . LEU A 1 263 ? -0.171 -2.118 -13.091 1.00 75.38 263 LEU A N 1
ATOM 1995 C CA . LEU A 1 263 ? 0.816 -1.827 -12.049 1.00 75.38 263 LEU A CA 1
ATOM 1996 C C . LEU A 1 263 ? 2.136 -2.567 -12.308 1.00 75.38 263 LEU A C 1
ATOM 1998 O O . LEU A 1 263 ? 3.200 -1.961 -12.232 1.00 75.38 263 LEU A O 1
ATOM 2002 N N . VAL A 1 264 ? 2.054 -3.856 -12.649 1.00 84.81 264 VAL A N 1
ATOM 2003 C CA . VAL A 1 264 ? 3.228 -4.689 -12.934 1.00 84.81 264 VAL A CA 1
ATOM 2004 C C . VAL A 1 264 ? 3.905 -4.201 -14.208 1.00 84.81 264 VAL A C 1
ATOM 2006 O O . VAL A 1 264 ? 5.111 -3.984 -14.203 1.00 84.81 264 VAL A O 1
ATOM 2009 N N . ARG A 1 265 ? 3.134 -3.922 -15.267 1.00 92.94 265 ARG A N 1
ATOM 2010 C CA . ARG A 1 265 ? 3.681 -3.406 -16.534 1.00 92.94 265 ARG A CA 1
ATOM 2011 C C . ARG A 1 265 ? 4.420 -2.074 -16.367 1.00 92.94 265 ARG A C 1
ATOM 2013 O O . ARG A 1 265 ? 5.487 -1.895 -16.944 1.00 92.94 265 ARG A O 1
ATOM 2020 N N . ALA A 1 266 ? 3.900 -1.160 -15.544 1.00 77.50 266 ALA A N 1
ATOM 2021 C CA . ALA A 1 266 ? 4.570 0.107 -15.244 1.00 77.50 266 ALA A CA 1
ATOM 2022 C C . ALA A 1 266 ? 5.879 -0.096 -14.456 1.00 77.50 266 ALA A C 1
ATOM 2024 O O . ALA A 1 266 ? 6.891 0.519 -14.785 1.00 77.50 266 ALA A O 1
ATOM 2025 N N . ALA A 1 267 ? 5.881 -0.981 -13.453 1.00 82.25 267 ALA A N 1
ATOM 2026 C CA . ALA A 1 267 ? 7.090 -1.326 -12.701 1.00 82.25 267 ALA A CA 1
ATOM 2027 C C . ALA A 1 267 ? 8.151 -1.988 -13.598 1.00 82.25 267 ALA A C 1
ATOM 2029 O O . ALA A 1 267 ? 9.333 -1.653 -13.523 1.00 82.25 267 ALA A O 1
ATOM 2030 N N . VAL A 1 268 ? 7.718 -2.870 -14.503 1.00 94.31 268 VAL A N 1
ATOM 2031 C CA . VAL A 1 268 ? 8.568 -3.509 -15.513 1.00 94.31 268 VAL A CA 1
ATOM 2032 C C . VAL A 1 268 ? 9.189 -2.479 -16.455 1.00 94.31 268 VAL A C 1
ATOM 2034 O O . VAL A 1 268 ? 10.386 -2.566 -16.705 1.00 94.31 268 VAL A O 1
ATOM 2037 N N . ALA A 1 269 ? 8.440 -1.474 -16.923 1.00 89.56 269 ALA A N 1
ATOM 2038 C CA . ALA A 1 269 ? 9.000 -0.399 -17.750 1.00 89.56 269 ALA A CA 1
ATOM 2039 C C . ALA A 1 269 ? 10.148 0.333 -17.026 1.00 89.56 269 ALA A C 1
ATOM 2041 O O . ALA A 1 269 ? 11.249 0.482 -17.557 1.00 89.56 269 ALA A O 1
ATOM 2042 N N . CYS A 1 270 ? 9.931 0.714 -15.764 1.00 84.19 270 CYS A N 1
ATOM 2043 C CA . CYS A 1 270 ? 10.969 1.339 -14.943 1.00 84.19 270 CYS A CA 1
ATOM 2044 C C . CYS A 1 270 ? 12.197 0.431 -14.754 1.00 84.19 270 CYS A C 1
ATOM 2046 O O . CYS A 1 270 ? 13.331 0.913 -14.778 1.00 84.19 270 CYS A O 1
ATOM 2048 N N . ALA A 1 271 ? 11.984 -0.873 -14.568 1.00 89.69 271 ALA A N 1
ATOM 2049 C CA . ALA A 1 271 ? 13.047 -1.847 -14.346 1.00 89.69 271 ALA A CA 1
ATOM 2050 C C . ALA A 1 271 ? 13.850 -2.157 -15.619 1.00 89.69 271 ALA A C 1
ATOM 2052 O O . ALA A 1 271 ? 15.077 -2.139 -15.573 1.00 89.69 271 ALA A O 1
ATOM 2053 N N . LEU A 1 272 ? 13.191 -2.350 -16.767 1.00 93.38 272 LEU A N 1
ATOM 2054 C CA . LEU A 1 272 ? 13.836 -2.590 -18.067 1.00 93.38 272 LEU A CA 1
ATOM 2055 C C . LEU A 1 272 ? 14.772 -1.450 -18.461 1.00 93.38 272 LEU A C 1
ATOM 2057 O O . LEU A 1 272 ? 15.853 -1.691 -18.991 1.00 93.38 272 LEU A O 1
ATOM 2061 N N . ARG A 1 273 ? 14.396 -0.208 -18.148 1.00 88.25 273 ARG A N 1
ATOM 2062 C CA . ARG A 1 273 ? 15.270 0.954 -18.318 1.00 88.25 273 ARG A CA 1
ATOM 2063 C C . ARG A 1 273 ? 16.566 0.830 -17.514 1.00 88.25 273 ARG A C 1
ATOM 2065 O O . ARG A 1 273 ? 17.621 1.176 -18.034 1.00 88.25 273 ARG A O 1
ATOM 2072 N N . ARG A 1 274 ? 16.477 0.403 -16.250 1.00 85.69 274 ARG A N 1
ATOM 2073 C CA . ARG A 1 274 ? 17.623 0.330 -15.328 1.00 85.69 274 ARG A CA 1
ATOM 2074 C C . ARG A 1 274 ? 18.511 -0.875 -15.614 1.00 85.69 274 ARG A C 1
ATOM 2076 O O . ARG A 1 274 ? 19.726 -0.743 -15.602 1.00 85.69 274 ARG A O 1
ATOM 2083 N N . CYS A 1 275 ? 17.908 -2.025 -15.903 1.00 86.75 275 CYS A N 1
ATOM 2084 C CA . CYS A 1 275 ? 18.634 -3.242 -16.249 1.00 86.75 275 CYS A CA 1
ATOM 2085 C C . CYS A 1 275 ? 19.213 -3.178 -17.667 1.00 86.75 275 CYS A C 1
ATOM 2087 O O . CYS A 1 275 ? 20.329 -3.629 -17.895 1.00 86.75 275 CYS A O 1
ATOM 2089 N N . GLY A 1 276 ? 18.474 -2.638 -18.638 1.00 87.50 276 GLY A N 1
ATOM 2090 C CA . GLY A 1 276 ? 18.795 -2.788 -20.057 1.00 87.50 276 GLY A CA 1
ATOM 2091 C C 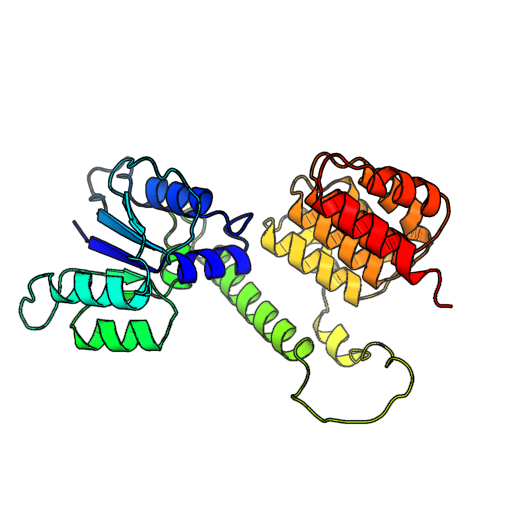. GLY A 1 276 ? 18.686 -4.249 -20.506 1.00 87.50 276 GLY A C 1
ATOM 2092 O O . GLY A 1 276 ? 17.866 -5.001 -19.982 1.00 87.50 276 GLY A O 1
ATOM 2093 N N . GLY A 1 277 ? 19.502 -4.652 -21.479 1.00 90.38 277 GLY A N 1
ATOM 2094 C CA . GLY A 1 277 ? 19.537 -6.024 -21.996 1.00 90.38 277 GLY A CA 1
ATOM 2095 C C . GLY A 1 277 ? 18.675 -6.253 -23.239 1.00 90.38 277 GLY A C 1
ATOM 2096 O O . GLY A 1 277 ? 17.994 -5.353 -23.730 1.00 90.38 277 GLY A O 1
ATOM 2097 N N . GLU A 1 278 ? 18.767 -7.469 -23.769 1.00 91.50 278 GLU A N 1
ATOM 2098 C CA . GLU A 1 278 ? 18.117 -7.879 -25.014 1.00 91.50 278 GLU A CA 1
ATOM 2099 C C . GLU A 1 278 ? 16.587 -7.759 -24.913 1.00 91.50 278 GLU A C 1
ATOM 2101 O O . GLU A 1 278 ? 15.978 -8.189 -23.933 1.00 91.50 278 GLU A O 1
ATOM 2106 N N . GLY A 1 279 ? 15.961 -7.148 -25.922 1.00 91.19 279 GLY A N 1
ATOM 2107 C CA . GLY A 1 279 ? 14.507 -6.968 -25.990 1.00 91.19 279 GLY A CA 1
ATOM 2108 C C . GLY A 1 279 ? 13.939 -5.844 -25.115 1.00 91.19 279 GLY A C 1
ATOM 2109 O O . GLY A 1 279 ? 12.756 -5.527 -25.248 1.00 91.19 279 GLY A O 1
ATOM 2110 N N . SER A 1 280 ? 14.745 -5.202 -24.263 1.00 91.56 280 SER A N 1
ATOM 2111 C CA . SER A 1 280 ? 14.279 -4.123 -23.382 1.00 91.56 280 SER A CA 1
ATOM 2112 C C . SER A 1 280 ? 13.790 -2.898 -24.157 1.00 91.56 280 SER A C 1
ATOM 2114 O O . SER A 1 280 ? 12.782 -2.317 -23.775 1.00 91.56 280 SER A O 1
ATOM 2116 N N . GLU A 1 281 ? 14.446 -2.531 -25.260 1.00 91.81 281 GLU A N 1
ATOM 2117 C CA . GLU A 1 281 ? 14.076 -1.353 -26.067 1.00 91.81 281 GLU A CA 1
ATOM 2118 C C . GLU A 1 281 ? 12.738 -1.546 -26.775 1.00 91.81 281 GLU A C 1
ATOM 2120 O O . GLU A 1 281 ? 11.794 -0.816 -26.499 1.00 91.81 281 GLU A O 1
ATOM 2125 N N . ALA A 1 282 ? 12.619 -2.607 -27.577 1.00 94.88 282 ALA A N 1
ATOM 2126 C CA . ALA A 1 282 ? 11.370 -2.960 -28.251 1.00 94.88 282 ALA A CA 1
ATOM 2127 C C . ALA A 1 282 ? 10.208 -3.158 -27.258 1.00 94.88 282 ALA A C 1
ATOM 2129 O O . ALA A 1 282 ? 9.050 -2.862 -27.550 1.00 94.88 282 ALA A O 1
ATOM 2130 N N . THR A 1 283 ? 10.503 -3.653 -26.049 1.00 96.25 283 THR A N 1
ATOM 2131 C CA . THR A 1 283 ? 9.487 -3.794 -25.002 1.00 96.25 283 THR A CA 1
ATOM 2132 C C . THR A 1 283 ? 9.059 -2.449 -24.426 1.00 96.25 283 THR A C 1
ATOM 2134 O O . THR A 1 283 ? 7.867 -2.263 -24.185 1.00 96.25 283 THR A O 1
ATOM 2137 N N . LEU A 1 284 ? 9.990 -1.520 -24.196 1.00 94.38 284 LEU A N 1
ATOM 2138 C CA . LEU A 1 284 ? 9.670 -0.167 -23.741 1.00 94.38 284 LEU A CA 1
ATOM 2139 C C . LEU A 1 284 ? 8.830 0.581 -24.777 1.00 94.38 284 LEU A C 1
ATOM 2141 O O . LEU A 1 284 ? 7.783 1.106 -24.403 1.00 94.38 284 LEU A O 1
ATOM 2145 N N . GLU A 1 285 ? 9.193 0.488 -26.056 1.00 95.00 285 GLU A N 1
ATOM 2146 C CA . GLU A 1 285 ? 8.439 1.083 -27.164 1.00 95.00 285 GLU A CA 1
ATOM 2147 C C . GLU A 1 285 ? 7.002 0.547 -27.199 1.00 95.00 285 GLU A C 1
ATOM 2149 O O . GLU A 1 285 ? 6.024 1.297 -27.197 1.00 95.00 285 GLU A O 1
ATOM 2154 N N . ARG A 1 286 ? 6.834 -0.776 -27.088 1.00 95.94 286 ARG A N 1
ATOM 2155 C CA . ARG A 1 286 ? 5.503 -1.389 -26.983 1.00 95.94 286 ARG A CA 1
ATOM 2156 C C . ARG A 1 286 ? 4.717 -0.880 -25.767 1.00 95.94 286 ARG A C 1
ATOM 2158 O O . ARG A 1 286 ? 3.513 -0.644 -25.869 1.00 95.94 286 ARG A O 1
ATOM 2165 N N . LEU A 1 287 ? 5.364 -0.724 -24.608 1.00 94.06 287 LEU A N 1
ATOM 2166 C CA . LEU A 1 287 ? 4.722 -0.220 -23.386 1.00 94.06 287 LEU A CA 1
ATOM 2167 C C . LEU A 1 287 ? 4.400 1.285 -23.460 1.00 94.06 287 LEU A C 1
ATOM 2169 O O . LEU A 1 287 ? 3.465 1.733 -22.791 1.00 94.06 287 LEU A O 1
ATOM 2173 N N . ALA A 1 288 ? 5.098 2.061 -24.293 1.00 93.81 288 ALA A N 1
ATOM 2174 C CA . ALA A 1 288 ? 4.773 3.463 -24.566 1.00 93.81 288 ALA A CA 1
ATOM 2175 C C . ALA A 1 288 ? 3.404 3.613 -25.254 1.00 93.81 288 ALA A C 1
ATOM 2177 O O . ALA A 1 288 ? 2.728 4.629 -25.076 1.00 93.81 288 ALA A O 1
ATOM 2178 N N . HIS A 1 289 ? 2.938 2.559 -25.931 1.00 95.25 289 HIS A N 1
ATOM 2179 C CA . HIS A 1 289 ? 1.617 2.465 -26.559 1.00 95.25 289 HIS A CA 1
ATOM 2180 C C . HIS A 1 289 ? 0.578 1.678 -25.736 1.00 95.25 289 HIS A C 1
ATOM 2182 O O . HIS A 1 289 ? -0.507 1.380 -26.232 1.00 95.25 289 HIS A O 1
ATOM 2188 N N . ASP A 1 290 ? 0.858 1.360 -24.467 1.00 94.88 290 ASP A N 1
ATOM 2189 C CA . ASP A 1 290 ? -0.058 0.604 -23.603 1.00 94.88 290 ASP A CA 1
ATOM 2190 C C . ASP A 1 290 ? -1.427 1.294 -23.420 1.00 94.88 290 ASP A C 1
ATOM 2192 O O . ASP A 1 290 ? -1.528 2.519 -23.321 1.00 94.88 290 ASP A O 1
ATOM 2196 N N . GLU A 1 291 ? -2.504 0.515 -23.280 1.00 90.69 291 GLU A N 1
ATOM 2197 C CA . GLU A 1 291 ? -3.862 1.028 -23.030 1.00 90.69 291 GLU A CA 1
ATOM 2198 C C . GLU A 1 291 ? -3.944 1.961 -21.805 1.00 90.69 291 GLU A C 1
ATOM 2200 O O . GLU A 1 291 ? -4.706 2.938 -21.785 1.00 90.69 291 GLU A O 1
ATOM 2205 N N . ARG A 1 292 ? -3.125 1.725 -20.772 1.00 87.94 292 ARG A N 1
ATOM 2206 C CA . ARG A 1 292 ? -3.151 2.512 -19.540 1.00 87.94 292 ARG A CA 1
ATOM 2207 C C . ARG A 1 292 ? -2.150 3.650 -19.573 1.00 87.94 292 ARG A C 1
ATOM 2209 O O . ARG A 1 292 ? -0.939 3.458 -19.612 1.00 87.94 292 ARG A O 1
ATOM 2216 N N . ARG A 1 293 ? -2.664 4.861 -19.339 1.00 79.19 293 ARG A N 1
ATOM 2217 C CA . ARG A 1 293 ? -1.870 6.099 -19.248 1.00 79.19 293 ARG A CA 1
ATOM 2218 C C . ARG A 1 293 ? -0.668 6.001 -18.301 1.00 79.19 293 ARG A C 1
ATOM 2220 O O . ARG A 1 293 ? 0.372 6.574 -18.596 1.00 79.19 293 ARG A O 1
ATOM 2227 N N . ARG A 1 294 ? -0.800 5.308 -17.162 1.00 72.00 294 ARG A N 1
ATOM 2228 C CA . ARG A 1 294 ? 0.309 5.143 -16.203 1.00 72.00 294 ARG A CA 1
ATOM 2229 C C . ARG A 1 294 ? 1.462 4.315 -16.777 1.00 72.00 294 ARG A C 1
ATOM 2231 O O . ARG A 1 294 ? 2.607 4.659 -16.521 1.00 72.00 294 ARG A O 1
ATOM 2238 N N . VAL A 1 295 ? 1.153 3.271 -17.546 1.00 80.50 295 VAL A N 1
ATOM 2239 C CA . VAL A 1 295 ? 2.158 2.412 -18.187 1.00 80.50 295 VAL A CA 1
ATOM 2240 C C . VAL A 1 295 ? 2.850 3.179 -19.305 1.00 80.50 295 VAL A C 1
ATOM 2242 O O . VAL A 1 295 ? 4.072 3.259 -19.290 1.00 80.50 295 VAL A O 1
ATOM 2245 N N . ARG A 1 296 ? 2.078 3.8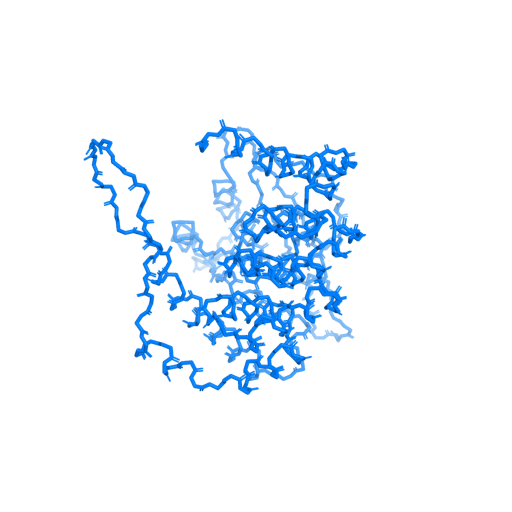61 -20.167 1.00 87.25 296 ARG A N 1
ATOM 2246 C CA . ARG A 1 296 ? 2.636 4.744 -21.205 1.00 87.25 296 ARG A CA 1
ATOM 2247 C C . ARG A 1 296 ? 3.601 5.764 -20.626 1.00 87.25 296 ARG A C 1
ATOM 2249 O O . ARG A 1 296 ? 4.728 5.855 -21.079 1.00 87.25 296 ARG A O 1
ATOM 2256 N N . ARG A 1 297 ? 3.179 6.481 -19.577 1.00 78.62 297 ARG A N 1
ATOM 2257 C CA . ARG A 1 297 ? 4.023 7.477 -18.905 1.00 78.62 297 ARG A CA 1
ATOM 2258 C C . ARG A 1 297 ? 5.327 6.859 -18.404 1.00 78.62 297 ARG A C 1
ATOM 2260 O O . ARG A 1 297 ? 6.385 7.419 -18.663 1.00 78.62 297 ARG A O 1
ATOM 2267 N N . ALA A 1 298 ? 5.246 5.722 -17.709 1.00 76.12 298 ALA A N 1
ATOM 2268 C CA . ALA A 1 298 ? 6.424 5.032 -17.196 1.00 76.12 298 ALA A CA 1
ATOM 2269 C C . ALA A 1 298 ? 7.374 4.623 -18.329 1.00 76.12 298 ALA A C 1
ATOM 2271 O O . ALA A 1 298 ? 8.570 4.835 -18.199 1.00 76.12 298 ALA A O 1
ATOM 2272 N N . ALA A 1 299 ? 6.847 4.115 -19.446 1.00 84.50 299 ALA A N 1
ATOM 2273 C CA . ALA A 1 299 ? 7.617 3.743 -20.630 1.00 84.50 299 ALA A CA 1
ATOM 2274 C C . ALA A 1 299 ? 8.255 4.953 -21.336 1.00 84.50 299 ALA A C 1
ATOM 2276 O O . ALA A 1 299 ? 9.453 4.945 -21.582 1.00 84.50 299 ALA A O 1
ATOM 2277 N N . THR A 1 300 ? 7.515 6.044 -21.546 1.00 82.12 300 THR A N 1
ATOM 2278 C CA . THR A 1 300 ? 8.052 7.267 -22.170 1.00 82.12 300 THR A CA 1
ATOM 2279 C C . THR A 1 300 ? 9.091 7.958 -21.287 1.00 82.12 300 THR A C 1
ATOM 2281 O O . THR A 1 300 ? 10.126 8.422 -21.762 1.00 82.12 300 THR A O 1
ATOM 2284 N N . GLU A 1 301 ? 8.871 7.984 -19.967 1.00 78.81 301 GLU A N 1
ATOM 2285 C CA . GLU A 1 301 ? 9.880 8.439 -19.005 1.00 78.81 301 GLU A CA 1
ATOM 2286 C C . GLU A 1 301 ? 11.073 7.485 -18.982 1.00 78.81 301 GLU A C 1
ATOM 2288 O O . GLU A 1 301 ? 12.192 7.954 -18.776 1.00 78.81 301 GLU A O 1
ATOM 2293 N N . ALA A 1 302 ? 10.832 6.190 -19.245 1.00 79.25 302 ALA A N 1
ATOM 2294 C CA . ALA A 1 302 ? 11.784 5.107 -19.495 1.00 79.25 302 ALA A CA 1
ATOM 2295 C C . ALA A 1 302 ? 12.419 5.114 -20.915 1.00 79.25 302 ALA A C 1
ATOM 2297 O O . ALA A 1 302 ? 13.399 4.410 -21.152 1.00 79.25 302 ALA A O 1
ATOM 2298 N N . GLU A 1 303 ? 12.084 6.068 -21.782 1.00 74.88 303 GLU A N 1
ATOM 2299 C CA . GLU A 1 303 ? 12.815 6.352 -23.030 1.00 74.88 303 GLU A CA 1
ATOM 2300 C C . GLU A 1 303 ? 13.547 7.700 -22.971 1.00 74.88 303 GLU A C 1
ATOM 2302 O O . GLU A 1 303 ? 14.756 7.750 -23.184 1.00 74.88 303 GLU A O 1
ATOM 2307 N N . GLY A 1 304 ? 12.884 8.765 -22.508 1.00 61.41 304 GLY A N 1
ATOM 2308 C CA . GLY A 1 304 ? 13.390 10.144 -22.567 1.00 61.41 304 GLY A CA 1
ATOM 2309 C C . GLY A 1 304 ? 14.677 10.461 -21.786 1.00 61.41 304 GLY A C 1
ATOM 2310 O O . GLY A 1 304 ? 15.390 11.391 -22.149 1.00 61.41 304 GLY A O 1
ATOM 2311 N N . THR A 1 305 ? 15.045 9.700 -20.748 1.00 57.78 305 THR A N 1
ATOM 2312 C CA . THR A 1 305 ? 16.340 9.901 -20.060 1.00 57.78 305 THR A CA 1
ATOM 2313 C C . THR A 1 305 ? 17.520 9.217 -20.747 1.00 57.78 305 THR A C 1
ATOM 2315 O O . THR A 1 305 ? 18.632 9.339 -20.245 1.00 57.78 305 THR A O 1
ATOM 2318 N N . ARG A 1 306 ? 17.322 8.502 -21.863 1.00 52.91 306 ARG A N 1
ATOM 2319 C CA . ARG A 1 306 ? 18.436 7.953 -22.656 1.00 52.91 306 ARG A CA 1
ATOM 2320 C C . ARG A 1 306 ? 19.105 8.998 -23.553 1.00 52.91 306 ARG A C 1
ATOM 2322 O O . ARG A 1 306 ? 20.253 8.813 -23.916 1.00 52.91 306 ARG A O 1
ATOM 2329 N N . GLY A 1 307 ? 18.420 10.100 -23.869 1.00 44.44 307 GLY A N 1
ATOM 2330 C CA . GLY A 1 307 ? 18.939 11.176 -24.728 1.00 44.44 307 GLY A CA 1
ATOM 2331 C C . GLY A 1 307 ? 19.789 12.237 -24.016 1.00 44.44 307 GLY A C 1
ATOM 2332 O O . GLY A 1 307 ? 20.002 13.304 -24.579 1.00 44.44 307 GLY A O 1
ATOM 2333 N N . LYS A 1 308 ? 20.211 12.002 -22.764 1.00 41.91 308 LYS A N 1
ATOM 2334 C CA . LYS A 1 308 ? 21.029 12.938 -21.962 1.00 41.91 308 LYS A CA 1
ATOM 2335 C C . LYS A 1 308 ? 22.319 12.295 -21.432 1.00 41.91 308 LYS A C 1
ATOM 2337 O O . LYS A 1 308 ? 22.752 12.615 -20.327 1.00 41.91 308 LYS A O 1
ATOM 2342 N N . SER A 1 309 ? 22.891 11.349 -22.169 1.00 34.84 309 SER A N 1
ATOM 2343 C CA . SER A 1 309 ? 24.178 10.718 -21.845 1.00 34.84 309 SER A CA 1
ATOM 2344 C C . SER A 1 309 ? 25.174 10.965 -22.959 1.00 34.84 309 SER A C 1
ATOM 2346 O O . SER A 1 309 ? 24.735 10.921 -24.127 1.00 34.84 309 SER A O 1
#

Foldseek 3Di:
DFEEEEAQQQLLVVCVVVVVDPDSQSQRVQVQVLLQQDADPDPPGDGYQYEYEAEPPRDDDDDDDDRYHYYYAPVVGGRLRVSLVVLLPADDDPQAGRHEYEHPDPVSCVSSVNSNHHYDYSVRVVLPRPVVPPDNPVVVCVSVVVVVVVVVVVVVPDDDDDDDDDDDDDDDPDQDDVVVVVVVPPPVVLVVCCVPNDPSSLLVSLQVLLNVLDPVSLVSLLCQLQPPPDLSSNLSSLLSLLSSLAQVCLVSLLVSCPPPDLSNVLSSLSSCLSNPYDCSLVSLVVQCPDPDPSSVVSSVVSVVVVVPD

Sequence (309 aa):
MGLYVVDGNNLKEYMARAGLLDSADDNLLVSWLQRWAEPGKSKRHKPHRVVVYFDAGVRGRYLPRGNVRVQIAPPGLGADEAIIRELARIPASGGKRDATLVTSDRALAERAQALGVRVVDCLQFAGRSRDAAQKPDDALEKAQAAKKLGRALDEIFLPPGERKAHAAPAPAPTRISPAEVSKLRDLVRLADLLRRGDRVIRRRAALALGAVGTDRARQALEEILLGDPVPSVRAAAAEALGILGDRRSSRALVRAAGDRFPLVRAAVACALRRCGGEGSEATLERLAHDERRRVRRAATEAEGTRGKS